Protein AF-A0A378IA36-F1 (afdb_monomer)

Solvent-accessible surface area (backbone atoms only — not comparable to full-atom values): 16825 Å² total; per-residue (Å²): 134,84,79,75,90,52,68,66,62,45,52,51,53,51,50,54,43,51,49,20,48,74,68,53,35,48,67,60,36,52,50,54,55,34,54,28,44,81,66,55,71,70,48,70,50,76,62,86,79,43,78,45,74,56,66,97,56,84,86,63,81,41,44,72,68,39,78,69,41,45,50,49,56,43,56,49,21,35,51,69,40,25,48,68,39,37,51,36,44,48,65,78,69,66,25,68,82,77,70,62,67,84,50,58,75,69,53,40,52,53,51,50,52,56,53,54,50,50,54,51,51,48,18,47,72,51,63,11,62,62,41,46,53,51,45,42,76,74,72,48,77,74,51,73,68,51,49,51,49,42,24,55,78,59,75,32,50,68,65,51,54,20,41,40,53,35,61,74,40,47,62,56,37,57,51,48,18,52,57,29,40,78,70,72,37,52,70,59,13,47,55,37,46,52,48,49,52,47,51,48,52,46,51,51,53,46,51,53,48,33,63,75,38,58,93,45,39,65,57,48,43,57,71,47,46,36,45,53,50,48,51,53,51,50,55,52,42,58,68,54,68,70,71,63,86,50,65,60,51,48,51,40,47,50,49,48,52,50,46,50,67,61,38,74,77,78,39,85,85,74,59,86,80,74,76,80,75,78,87,72,81,46,76,68,48,50,54,46,47,55,41,46,50,20,43,66,67,36,53,123

Mean predicted aligned error: 12.46 Å

Structure (mmCIF, N/CA/C/O backbone):
data_AF-A0A378IA36-F1
#
_entry.id   AF-A0A378IA36-F1
#
loop_
_atom_site.group_PDB
_atom_site.id
_atom_site.type_symbol
_atom_site.label_atom_id
_atom_site.label_alt_id
_atom_site.label_comp_id
_atom_site.label_asym_id
_atom_site.label_entity_id
_atom_site.label_seq_id
_atom_site.pdbx_PDB_ins_code
_atom_site.Cartn_x
_atom_site.Cartn_y
_atom_site.Cartn_z
_atom_site.occupancy
_atom_site.B_iso_or_equiv
_atom_site.auth_seq_id
_atom_site.auth_comp_id
_atom_site.auth_asym_id
_atom_site.auth_atom_id
_atom_site.pdbx_PDB_model_num
ATOM 1 N N . MET A 1 1 ? 35.747 -20.595 -23.934 1.00 35.88 1 MET A N 1
ATOM 2 C CA . MET A 1 1 ? 36.376 -19.307 -24.296 1.00 35.88 1 MET A CA 1
ATOM 3 C C . MET A 1 1 ? 35.565 -18.235 -23.584 1.00 35.88 1 MET A C 1
ATOM 5 O O . MET A 1 1 ? 34.378 -18.137 -23.860 1.00 35.88 1 MET A O 1
ATOM 9 N N . PHE A 1 2 ? 36.123 -17.561 -22.577 1.00 41.28 2 PHE A N 1
ATOM 10 C CA . PHE A 1 2 ? 35.404 -16.510 -21.848 1.00 41.28 2 PHE A CA 1
ATOM 11 C C . PHE A 1 2 ? 35.252 -15.307 -22.782 1.00 41.28 2 PHE A C 1
ATOM 13 O O . PHE A 1 2 ? 36.266 -14.763 -23.211 1.00 41.28 2 PHE A O 1
ATOM 20 N N . SER A 1 3 ? 34.025 -14.911 -23.133 1.00 47.53 3 SER A N 1
ATOM 21 C CA . SER A 1 3 ? 33.827 -13.617 -23.792 1.00 47.53 3 SER A CA 1
ATOM 22 C C . SER A 1 3 ? 34.161 -12.533 -22.765 1.00 47.53 3 SER A C 1
ATOM 24 O O . SER A 1 3 ? 33.511 -12.504 -21.715 1.00 47.53 3 SER A O 1
ATOM 26 N N . PRO A 1 4 ? 35.166 -11.673 -22.998 1.00 57.56 4 PRO A N 1
ATOM 27 C CA . PRO A 1 4 ? 35.415 -10.551 -22.109 1.00 57.56 4 PRO A CA 1
ATOM 28 C C . PRO A 1 4 ? 34.190 -9.630 -22.105 1.00 57.56 4 PRO A C 1
ATOM 30 O O . PRO A 1 4 ? 33.485 -9.504 -23.108 1.00 57.56 4 PRO A O 1
ATOM 33 N N . TYR A 1 5 ? 33.922 -9.022 -20.953 1.00 62.69 5 TYR A N 1
ATOM 34 C CA . TYR A 1 5 ? 32.904 -7.987 -20.820 1.00 62.69 5 TYR A CA 1
ATOM 35 C C . TYR A 1 5 ? 33.224 -6.829 -21.779 1.00 62.69 5 TYR A C 1
ATOM 37 O O . TYR A 1 5 ? 34.287 -6.216 -21.682 1.00 62.69 5 TYR A O 1
ATOM 45 N N . ASP A 1 6 ? 32.302 -6.539 -22.689 1.00 74.12 6 ASP A N 1
ATOM 46 C CA . ASP A 1 6 ? 32.350 -5.442 -23.643 1.00 74.12 6 ASP A CA 1
ATOM 47 C C . ASP A 1 6 ? 31.427 -4.325 -23.146 1.00 74.12 6 ASP A C 1
ATOM 49 O O . ASP A 1 6 ? 30.196 -4.432 -23.121 1.00 74.12 6 ASP A O 1
ATOM 53 N N . GLN A 1 7 ? 32.052 -3.229 -22.725 1.00 76.06 7 GLN A N 1
ATOM 54 C CA . GLN A 1 7 ? 31.357 -2.072 -22.181 1.00 76.06 7 GLN A CA 1
ATOM 55 C C . GLN A 1 7 ? 30.492 -1.350 -23.226 1.00 76.06 7 GLN A C 1
ATOM 57 O O . GLN A 1 7 ? 29.464 -0.775 -22.861 1.00 76.06 7 GLN A O 1
ATOM 62 N N . THR A 1 8 ? 30.869 -1.380 -24.505 1.00 79.50 8 THR A N 1
ATOM 63 C CA . THR A 1 8 ? 30.118 -0.744 -25.595 1.00 79.50 8 THR A CA 1
ATOM 64 C C . THR A 1 8 ? 28.850 -1.532 -25.890 1.00 79.50 8 THR A C 1
ATOM 66 O O . THR A 1 8 ? 27.766 -0.946 -25.961 1.00 79.50 8 THR A O 1
ATOM 69 N N . VAL A 1 9 ? 28.959 -2.861 -25.967 1.00 77.19 9 VAL A N 1
ATOM 70 C CA . VAL A 1 9 ? 27.800 -3.751 -26.130 1.00 77.19 9 VAL A CA 1
ATOM 71 C C . VAL A 1 9 ? 26.851 -3.618 -24.938 1.00 77.19 9 VAL A C 1
ATOM 73 O O . VAL A 1 9 ? 25.656 -3.400 -25.134 1.00 77.19 9 VAL A O 1
ATOM 76 N N . TYR A 1 10 ? 27.370 -3.648 -23.705 1.00 79.75 10 TYR A N 1
ATOM 77 C CA . TYR A 1 10 ? 26.554 -3.439 -22.503 1.00 79.75 10 TYR A CA 1
ATOM 78 C C . TYR A 1 10 ? 25.810 -2.100 -22.525 1.00 79.75 10 TYR A C 1
ATOM 80 O O . TYR A 1 10 ? 24.614 -2.051 -22.242 1.00 79.75 10 TYR A O 1
ATOM 88 N N . SER A 1 11 ? 26.506 -1.013 -22.865 1.00 81.44 11 SER A N 1
ATOM 89 C CA . SER A 1 11 ? 25.915 0.328 -22.882 1.00 81.44 11 SER A CA 1
ATOM 90 C C . SER A 1 11 ? 24.823 0.450 -23.946 1.00 81.44 11 SER A C 1
ATOM 92 O O . SER A 1 11 ? 23.774 1.025 -23.669 1.00 81.44 11 SER A O 1
ATOM 94 N N . SER A 1 12 ? 25.030 -0.141 -25.129 1.00 84.44 12 SER A N 1
ATOM 95 C CA . SER A 1 12 ? 24.019 -0.188 -26.192 1.00 84.44 12 SER A CA 1
ATOM 96 C C . SER A 1 12 ? 22.776 -0.966 -25.758 1.00 84.44 12 SER A C 1
ATOM 98 O O . SER A 1 12 ? 21.668 -0.436 -25.831 1.00 84.44 12 SER A O 1
ATOM 100 N N . LEU A 1 13 ? 22.957 -2.178 -25.223 1.00 83.56 13 LEU A N 1
ATOM 101 C CA . LEU A 1 13 ? 21.853 -2.992 -24.712 1.00 83.56 13 LEU A CA 1
ATOM 102 C C . LEU A 1 13 ? 21.095 -2.261 -23.598 1.00 83.56 13 LEU A C 1
ATOM 104 O O . LEU A 1 13 ? 19.867 -2.272 -23.573 1.00 83.56 13 LEU A O 1
ATOM 108 N N . LYS A 1 14 ? 21.810 -1.587 -22.691 1.00 85.75 14 LYS A N 1
ATOM 109 C CA . LYS A 1 14 ? 21.200 -0.817 -21.603 1.00 85.75 14 LYS A CA 1
ATOM 110 C C . LYS A 1 14 ? 20.350 0.343 -22.114 1.00 85.75 14 LYS A C 1
ATOM 112 O O . LYS A 1 14 ? 19.263 0.550 -21.587 1.00 85.75 14 LYS A O 1
ATOM 117 N N . MET A 1 15 ? 20.817 1.081 -23.121 1.00 88.50 15 MET A N 1
ATOM 118 C CA . MET A 1 15 ? 20.023 2.153 -23.733 1.00 88.50 15 MET A CA 1
ATOM 119 C C . MET A 1 15 ? 18.768 1.606 -24.415 1.00 88.50 15 MET A C 1
ATOM 121 O O . MET A 1 15 ? 17.689 2.139 -24.186 1.00 88.50 15 MET A O 1
ATOM 125 N N . GLN A 1 16 ? 18.884 0.508 -25.166 1.00 90.25 16 GLN A N 1
ATOM 126 C CA . GLN A 1 16 ? 17.731 -0.138 -25.803 1.00 90.25 16 GLN A CA 1
ATOM 127 C C . GLN A 1 16 ? 16.717 -0.650 -24.770 1.00 90.25 16 GLN A C 1
ATOM 129 O O . GLN A 1 16 ? 15.513 -0.546 -24.975 1.00 90.25 16 GLN A O 1
ATOM 134 N N . ALA A 1 17 ? 17.187 -1.165 -23.629 1.00 89.06 17 ALA A N 1
ATOM 135 C CA . ALA A 1 17 ? 16.306 -1.590 -22.545 1.00 89.06 17 ALA A CA 1
ATOM 136 C C . ALA A 1 17 ? 15.580 -0.401 -21.900 1.00 89.06 17 ALA A C 1
ATOM 138 O O . ALA A 1 17 ? 14.398 -0.508 -21.596 1.00 89.06 17 ALA A O 1
ATOM 139 N N . LEU A 1 18 ? 16.259 0.738 -21.719 1.00 92.06 18 LEU A N 1
ATOM 140 C CA . LEU A 1 18 ? 15.627 1.968 -21.234 1.00 92.06 18 LEU A CA 1
ATOM 141 C C . LEU A 1 18 ? 14.568 2.490 -22.209 1.00 92.06 18 LEU A C 1
ATOM 143 O O . LEU A 1 18 ? 13.490 2.874 -21.765 1.00 92.06 18 LEU A O 1
ATOM 147 N N . GLU A 1 19 ? 14.850 2.445 -23.511 1.00 94.31 19 GLU A N 1
ATOM 148 C CA . GLU A 1 19 ? 13.899 2.814 -24.560 1.00 94.31 19 GLU A CA 1
ATOM 149 C C . GLU A 1 19 ? 12.679 1.881 -24.574 1.00 94.31 19 GLU A C 1
ATOM 151 O O . GLU A 1 19 ? 11.546 2.352 -24.639 1.00 94.31 19 GLU A O 1
ATOM 156 N N . ALA A 1 20 ? 12.884 0.569 -24.420 1.00 92.62 20 ALA A N 1
ATOM 157 C CA . ALA A 1 20 ? 11.786 -0.387 -24.301 1.00 92.62 20 ALA A CA 1
ATOM 158 C C . ALA A 1 20 ? 10.903 -0.092 -23.073 1.00 92.62 20 ALA A C 1
ATOM 160 O O . ALA A 1 20 ? 9.680 -0.159 -23.169 1.00 92.62 20 ALA A O 1
ATOM 161 N N . ILE A 1 21 ? 11.497 0.298 -21.935 1.00 92.75 21 ILE A N 1
ATOM 162 C CA . ILE A 1 21 ? 10.740 0.760 -20.759 1.00 92.75 21 ILE A CA 1
ATOM 163 C C . ILE A 1 21 ? 9.970 2.045 -21.095 1.00 92.75 21 ILE A C 1
ATOM 165 O O . ILE A 1 21 ? 8.786 2.153 -20.786 1.00 92.75 21 ILE A O 1
ATOM 169 N N . ASP A 1 22 ? 10.607 3.022 -21.743 1.00 92.62 22 ASP A N 1
ATOM 170 C CA . ASP A 1 22 ? 9.943 4.267 -22.148 1.00 92.62 22 ASP A CA 1
ATOM 171 C C . ASP A 1 22 ? 8.724 4.021 -23.036 1.00 92.62 22 ASP A C 1
ATOM 173 O O . ASP A 1 22 ? 7.717 4.713 -22.887 1.00 92.62 22 ASP A O 1
ATOM 177 N N . GLN A 1 23 ? 8.792 3.014 -23.901 1.00 94.06 23 GLN A N 1
ATOM 178 C CA . GLN A 1 23 ? 7.727 2.624 -24.823 1.00 94.06 23 GLN A CA 1
ATOM 179 C C . GLN A 1 23 ? 6.695 1.654 -24.215 1.00 94.06 23 GLN A C 1
ATOM 181 O O . GLN A 1 23 ? 5.753 1.286 -24.908 1.00 94.06 23 GLN A O 1
ATOM 186 N N . ASP A 1 24 ? 6.860 1.233 -22.953 1.00 92.88 24 ASP A N 1
ATOM 187 C CA . ASP A 1 24 ? 6.096 0.139 -22.318 1.00 92.88 24 ASP A CA 1
ATOM 188 C C . ASP A 1 24 ? 6.126 -1.179 -23.129 1.00 92.88 24 ASP A C 1
ATOM 190 O O . ASP A 1 24 ? 5.196 -1.985 -23.112 1.00 92.88 24 ASP A O 1
ATOM 194 N N . ASN A 1 25 ? 7.213 -1.407 -23.875 1.00 93.44 25 ASN A N 1
ATOM 195 C CA . ASN A 1 25 ? 7.359 -2.523 -24.803 1.00 93.44 25 ASN A CA 1
ATOM 196 C C . ASN A 1 25 ? 7.956 -3.754 -24.101 1.00 93.44 25 ASN A C 1
ATOM 198 O O . ASN A 1 25 ? 9.172 -3.979 -24.089 1.00 93.44 25 ASN A O 1
ATOM 202 N N . VAL A 1 26 ? 7.075 -4.563 -23.508 1.00 89.81 26 VAL A N 1
ATOM 203 C CA . VAL A 1 26 ? 7.446 -5.788 -22.782 1.00 89.81 26 VAL A CA 1
ATOM 204 C C . VAL A 1 26 ? 8.152 -6.803 -23.684 1.00 89.81 26 VAL A C 1
ATOM 206 O O . VAL A 1 26 ? 9.143 -7.395 -23.262 1.00 89.81 26 VAL A O 1
ATOM 209 N N . GLU A 1 27 ? 7.687 -6.986 -24.922 1.00 89.25 27 GLU A N 1
ATOM 210 C CA . GLU A 1 27 ? 8.251 -7.969 -25.858 1.00 89.25 27 GLU A CA 1
ATOM 211 C C . GLU A 1 27 ? 9.702 -7.630 -26.215 1.00 89.25 27 GLU A C 1
ATOM 213 O O . GLU A 1 27 ? 10.590 -8.479 -26.116 1.00 89.25 27 GLU A O 1
ATOM 218 N N . GLN A 1 28 ? 9.972 -6.365 -26.546 1.00 89.38 28 GLN A N 1
ATOM 219 C CA . GLN A 1 28 ? 11.329 -5.900 -26.832 1.00 89.38 28 GLN A CA 1
ATOM 220 C C . GLN A 1 28 ? 12.240 -6.054 -25.613 1.00 89.38 28 GLN A C 1
ATOM 222 O O . GLN A 1 28 ? 13.370 -6.527 -25.743 1.00 89.38 28 GLN A O 1
ATOM 227 N N . LEU A 1 29 ? 11.760 -5.697 -24.417 1.00 87.56 29 LEU A N 1
ATOM 228 C CA . LEU A 1 29 ? 12.536 -5.871 -23.193 1.00 87.56 29 LEU A CA 1
ATOM 229 C C . LEU A 1 29 ? 12.829 -7.354 -22.916 1.00 87.56 29 LEU A C 1
ATOM 231 O O . LEU A 1 29 ? 13.942 -7.700 -22.520 1.00 87.56 29 LEU A O 1
ATOM 235 N N . GLN A 1 30 ? 11.863 -8.239 -23.157 1.00 83.50 30 GLN A N 1
ATOM 236 C CA . GLN A 1 30 ? 12.033 -9.679 -23.005 1.00 83.50 30 GLN A CA 1
ATOM 237 C C . GLN A 1 30 ? 13.092 -10.230 -23.967 1.00 83.50 30 GLN A C 1
ATOM 239 O O . GLN A 1 30 ? 13.950 -11.008 -23.543 1.00 83.50 30 GLN A O 1
ATOM 244 N N . GLU A 1 31 ? 13.078 -9.810 -25.232 1.00 81.88 31 GLU A N 1
ATOM 245 C CA . GLU A 1 31 ? 14.096 -10.199 -26.213 1.00 81.88 31 GLU A CA 1
ATOM 246 C C . GLU A 1 31 ? 15.485 -9.662 -25.843 1.00 81.88 31 GLU A C 1
ATOM 248 O O . GLU A 1 31 ? 16.462 -10.412 -25.863 1.00 81.88 31 GLU A O 1
ATOM 253 N N . LEU A 1 32 ? 15.589 -8.411 -25.383 1.00 80.50 32 LEU A N 1
ATOM 254 C CA . LEU A 1 32 ? 16.856 -7.841 -24.909 1.00 80.50 32 LEU A CA 1
ATOM 255 C C . LEU A 1 32 ? 17.441 -8.626 -23.727 1.00 80.50 32 LEU A C 1
ATOM 257 O O . LEU A 1 32 ? 18.650 -8.854 -23.678 1.00 80.50 32 LEU A O 1
ATOM 261 N N . LEU A 1 33 ? 16.596 -9.091 -22.801 1.00 76.88 33 LEU A N 1
ATOM 262 C CA . LEU A 1 33 ? 17.013 -9.937 -21.679 1.00 76.88 33 LEU A CA 1
ATOM 263 C C . LEU A 1 33 ? 17.387 -11.368 -22.099 1.00 76.88 33 LEU A C 1
ATOM 265 O O . LEU A 1 33 ? 18.170 -12.007 -21.399 1.00 76.88 33 LEU A O 1
ATOM 269 N N . LYS A 1 34 ? 16.858 -11.890 -23.215 1.00 71.81 34 LYS A N 1
ATOM 270 C CA . LYS A 1 34 ? 17.288 -13.177 -23.800 1.00 71.81 34 LYS A CA 1
ATOM 271 C C . LYS A 1 34 ? 18.639 -13.052 -24.499 1.00 71.81 34 LYS A C 1
ATOM 273 O O . LYS A 1 34 ? 19.532 -13.871 -24.278 1.00 71.81 34 LYS A O 1
ATOM 278 N N . LEU A 1 35 ? 18.809 -12.009 -25.312 1.00 67.38 35 LEU A N 1
ATOM 279 C CA . LEU A 1 35 ? 20.052 -11.712 -26.037 1.00 67.38 35 LEU A CA 1
ATOM 280 C C . LEU A 1 35 ? 21.236 -11.515 -25.093 1.00 67.38 35 LEU A C 1
ATOM 282 O O . LEU A 1 35 ? 22.379 -11.833 -25.419 1.00 67.38 35 LEU A O 1
ATOM 286 N N . SER A 1 36 ? 20.944 -11.058 -23.884 1.00 62.84 36 SER A N 1
ATOM 287 C CA . SER A 1 36 ? 21.912 -10.878 -22.820 1.00 62.84 36 SER A CA 1
ATOM 288 C C . SER A 1 36 ? 22.568 -12.175 -22.313 1.00 62.84 36 SER A C 1
ATOM 290 O O . SER A 1 36 ? 23.614 -12.118 -21.660 1.00 62.84 36 SER A O 1
ATOM 292 N N . TYR A 1 37 ? 22.016 -13.330 -22.701 1.00 57.38 37 TYR A N 1
ATOM 293 C CA . TYR A 1 37 ? 22.578 -14.665 -22.508 1.00 57.38 37 TYR A CA 1
ATOM 294 C C . TYR A 1 37 ? 23.123 -15.318 -23.790 1.00 57.38 37 TYR A C 1
ATOM 296 O O . TYR A 1 37 ? 23.278 -16.536 -23.828 1.00 57.38 37 TYR A O 1
ATOM 304 N N . LEU A 1 38 ? 23.388 -14.556 -24.859 1.00 56.81 38 LEU A N 1
ATOM 305 C CA . LEU A 1 38 ? 23.760 -15.114 -26.172 1.00 56.81 38 LEU A CA 1
ATOM 306 C C . LEU A 1 38 ? 22.707 -16.094 -26.743 1.00 56.81 38 LEU A C 1
ATOM 308 O O . LEU A 1 38 ? 23.043 -16.946 -27.559 1.00 56.81 38 LEU A O 1
ATOM 312 N N . GLY A 1 39 ? 21.438 -15.974 -26.329 1.00 49.69 39 GLY A N 1
ATOM 313 C CA . GLY A 1 39 ? 20.335 -16.822 -26.800 1.00 49.69 39 GLY A CA 1
ATOM 314 C C . GLY A 1 39 ? 19.994 -18.027 -25.914 1.00 49.69 39 GLY A C 1
ATOM 315 O O . GLY A 1 39 ? 18.924 -18.601 -26.099 1.00 49.69 39 GLY A O 1
ATOM 316 N N . ASP A 1 40 ? 20.812 -18.360 -24.908 1.00 45.69 40 ASP A N 1
ATOM 317 C CA . ASP A 1 40 ? 20.550 -19.471 -23.981 1.00 45.69 40 ASP A CA 1
ATOM 318 C C . ASP A 1 40 ? 20.074 -18.955 -22.618 1.00 45.69 40 ASP A C 1
ATOM 320 O O . ASP A 1 40 ? 20.875 -18.651 -21.731 1.00 45.69 40 ASP A O 1
ATOM 324 N N . GLN A 1 41 ? 18.756 -18.878 -22.407 1.00 49.00 41 GLN A N 1
ATOM 325 C CA . GLN A 1 41 ? 18.232 -18.596 -21.069 1.00 49.00 41 GLN A CA 1
ATOM 326 C C . GLN A 1 41 ? 18.710 -19.684 -20.089 1.00 49.00 41 GLN A C 1
ATOM 328 O O . GLN A 1 41 ? 18.439 -20.867 -20.317 1.00 49.00 41 GLN A O 1
ATOM 333 N N . PRO A 1 42 ? 19.391 -19.336 -18.981 1.00 48.38 42 PRO A N 1
ATOM 334 C CA . PRO A 1 42 ? 19.725 -20.314 -17.962 1.00 48.38 42 PRO A CA 1
ATOM 335 C C . PRO A 1 42 ? 18.430 -20.905 -17.411 1.00 48.38 42 PRO A C 1
ATOM 337 O O . PRO A 1 42 ? 17.582 -20.194 -16.868 1.00 48.38 42 PRO A O 1
ATOM 340 N N . GLN A 1 43 ? 18.285 -22.222 -17.535 1.00 46.47 43 GLN A N 1
ATOM 341 C CA . GLN A 1 43 ? 17.209 -22.927 -16.864 1.00 46.47 43 GLN A CA 1
ATOM 342 C C . GLN A 1 43 ? 17.530 -22.949 -15.371 1.00 46.47 43 GLN A C 1
ATOM 344 O O . GLN A 1 43 ? 18.495 -23.577 -14.921 1.00 46.47 43 GLN A O 1
ATOM 349 N N . TYR A 1 44 ? 16.736 -22.208 -14.603 1.00 49.34 44 TYR A N 1
ATOM 350 C CA . TYR A 1 44 ? 16.799 -22.221 -13.152 1.00 49.34 44 TYR A CA 1
ATOM 351 C C . TYR A 1 44 ? 15.816 -23.262 -12.630 1.00 49.34 44 TYR A C 1
ATOM 353 O O . TYR A 1 44 ? 14.605 -23.060 -12.679 1.00 49.34 44 TYR A O 1
ATOM 361 N N . GLU A 1 45 ? 16.331 -24.368 -12.094 1.00 39.91 45 GLU A N 1
ATOM 362 C CA . GLU A 1 45 ? 15.505 -25.323 -11.362 1.00 39.91 45 GLU A CA 1
ATOM 363 C C . GLU A 1 45 ? 15.625 -25.029 -9.861 1.00 39.91 45 GLU A C 1
ATOM 365 O O . GLU A 1 45 ? 16.720 -25.007 -9.283 1.00 39.91 45 GLU A O 1
ATOM 370 N N . ARG A 1 46 ? 14.488 -24.766 -9.208 1.00 41.41 46 ARG A N 1
ATOM 371 C CA . ARG A 1 46 ? 14.443 -24.537 -7.762 1.00 41.41 46 ARG A CA 1
ATOM 372 C C . ARG A 1 46 ? 14.233 -25.863 -7.037 1.00 41.41 46 ARG A C 1
ATOM 374 O O . ARG A 1 46 ? 13.104 -26.326 -6.903 1.00 41.41 46 ARG A O 1
ATOM 381 N N . LYS A 1 47 ? 15.308 -26.428 -6.482 1.00 42.34 47 LYS A N 1
ATOM 382 C CA . LYS A 1 47 ? 15.245 -27.582 -5.568 1.00 42.34 47 LYS A CA 1
ATOM 383 C C . LYS A 1 47 ? 15.397 -27.106 -4.125 1.00 42.34 47 LYS A C 1
ATOM 385 O O . LYS A 1 47 ? 16.496 -26.952 -3.595 1.00 42.34 47 LYS A O 1
ATOM 390 N N . GLY A 1 48 ? 14.264 -26.821 -3.484 1.00 47.94 48 GLY A N 1
ATOM 391 C CA . GLY A 1 48 ? 14.221 -26.358 -2.094 1.00 47.94 48 GLY A CA 1
ATOM 392 C C . GLY A 1 48 ? 14.882 -24.986 -1.891 1.00 47.94 48 GLY A C 1
ATOM 393 O O . GLY A 1 48 ? 14.355 -23.960 -2.332 1.00 47.94 48 GLY A O 1
ATOM 394 N N . PHE A 1 49 ? 16.013 -24.958 -1.177 1.00 38.25 49 PHE A N 1
ATOM 395 C CA . PHE A 1 49 ? 16.759 -23.739 -0.815 1.00 38.25 49 PHE A CA 1
ATOM 396 C C . PHE A 1 49 ? 17.876 -23.366 -1.802 1.00 38.25 49 PHE A C 1
ATOM 398 O O . PHE A 1 49 ? 18.556 -22.364 -1.585 1.00 38.25 49 PHE A O 1
ATOM 405 N N . ILE A 1 50 ? 18.072 -24.150 -2.865 1.00 35.66 50 ILE A N 1
ATOM 406 C CA . ILE A 1 50 ? 19.156 -23.971 -3.832 1.00 35.66 50 ILE A CA 1
ATOM 407 C C . ILE A 1 50 ? 18.549 -23.636 -5.197 1.00 35.66 50 ILE A C 1
ATOM 409 O O . ILE A 1 50 ? 17.659 -24.339 -5.680 1.00 35.66 50 ILE A O 1
ATOM 413 N N . ILE A 1 51 ? 19.040 -22.557 -5.809 1.00 44.59 51 ILE A N 1
ATOM 414 C CA . ILE A 1 51 ? 18.828 -22.274 -7.230 1.00 44.59 51 ILE A CA 1
ATOM 415 C C . ILE A 1 51 ? 19.997 -22.918 -7.962 1.00 44.59 51 ILE A C 1
ATOM 417 O O . ILE A 1 51 ? 21.138 -22.488 -7.800 1.00 44.59 51 ILE A O 1
ATOM 421 N N . GLN A 1 52 ? 19.720 -23.978 -8.715 1.00 39.81 52 GLN A N 1
ATOM 422 C CA .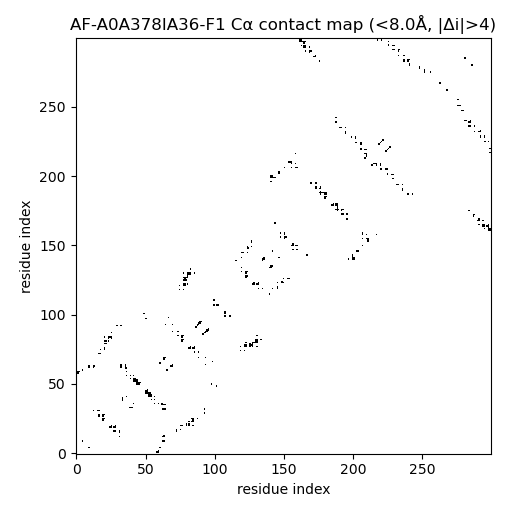 GLN A 1 52 ? 20.710 -24.604 -9.582 1.00 39.81 52 GLN A CA 1
ATOM 423 C C . GLN A 1 52 ? 20.478 -24.072 -10.994 1.00 39.81 52 GLN A C 1
ATOM 425 O O . GLN A 1 52 ? 19.403 -24.253 -11.563 1.00 39.81 52 GLN A O 1
ATOM 430 N N . SER A 1 53 ? 21.466 -23.357 -11.534 1.00 43.31 53 SER A N 1
ATOM 431 C CA . SER A 1 53 ? 21.500 -23.018 -12.955 1.00 43.31 53 SER A CA 1
ATOM 432 C C . SER A 1 53 ? 22.125 -24.185 -13.709 1.00 43.31 53 SER A C 1
ATOM 434 O O . SER A 1 53 ? 23.287 -24.519 -13.459 1.00 43.31 53 SER A O 1
ATOM 436 N N . TYR A 1 54 ? 21.378 -24.784 -14.627 1.00 42.81 54 TYR A N 1
ATOM 437 C CA . TYR A 1 54 ? 21.896 -25.800 -15.535 1.00 42.81 54 TYR A CA 1
ATOM 438 C C . TYR A 1 54 ? 22.092 -25.167 -16.917 1.00 42.81 54 TYR A C 1
ATOM 440 O O . TYR A 1 54 ? 21.154 -24.613 -17.484 1.00 42.81 54 TYR A O 1
ATOM 448 N N . GLY A 1 55 ? 23.320 -25.199 -17.441 1.00 47.59 55 GLY A N 1
ATOM 449 C CA . GLY A 1 55 ? 23.638 -24.667 -18.769 1.00 47.59 55 GLY A CA 1
ATOM 450 C C . GLY A 1 55 ? 25.139 -24.566 -19.042 1.00 47.59 55 GLY A C 1
ATOM 451 O O . GLY A 1 55 ? 25.948 -24.548 -18.113 1.00 47.59 55 GLY A O 1
ATOM 452 N N . GLN A 1 56 ? 25.513 -24.461 -20.322 1.00 46.72 56 GLN A N 1
ATOM 453 C CA . GLN A 1 56 ? 26.900 -24.259 -20.784 1.00 46.72 56 GLN A CA 1
ATOM 454 C C . GLN A 1 56 ? 27.464 -22.858 -20.453 1.00 46.72 56 GLN A C 1
ATOM 456 O O . GLN A 1 56 ? 28.572 -22.512 -20.852 1.00 46.72 56 GLN A O 1
ATOM 461 N N . THR A 1 57 ? 26.718 -22.047 -19.701 1.00 48.66 57 THR A N 1
ATOM 462 C CA . THR A 1 57 ? 26.961 -20.620 -19.455 1.00 48.66 57 THR A CA 1
ATOM 463 C C . THR A 1 57 ? 27.659 -20.322 -18.119 1.00 48.66 57 THR A C 1
ATOM 465 O O . THR A 1 57 ? 27.742 -19.161 -17.712 1.00 48.66 57 THR A O 1
ATOM 468 N N . GLN A 1 58 ? 28.207 -21.336 -17.426 1.00 38.88 58 GLN A N 1
ATOM 469 C CA . GLN A 1 58 ? 29.037 -21.126 -16.230 1.00 38.88 58 GLN A CA 1
ATOM 470 C C . GLN A 1 58 ? 30.216 -20.183 -16.546 1.00 38.88 58 GLN A C 1
ATOM 472 O O . GLN A 1 58 ? 31.138 -20.543 -17.273 1.00 38.88 58 GLN A O 1
ATOM 477 N N . GLY A 1 59 ? 30.183 -18.970 -15.981 1.00 40.16 59 GLY A N 1
ATOM 478 C CA . GLY A 1 59 ? 31.229 -17.950 -16.140 1.00 40.16 59 GLY A CA 1
ATOM 479 C C . GLY A 1 59 ? 30.922 -16.824 -17.135 1.00 40.16 59 GLY A C 1
ATOM 480 O O . GLY A 1 59 ? 31.735 -15.910 -17.257 1.00 40.16 59 GLY A O 1
ATOM 481 N N . LEU A 1 60 ? 29.769 -16.840 -17.813 1.00 49.12 60 LEU A N 1
ATOM 482 C CA .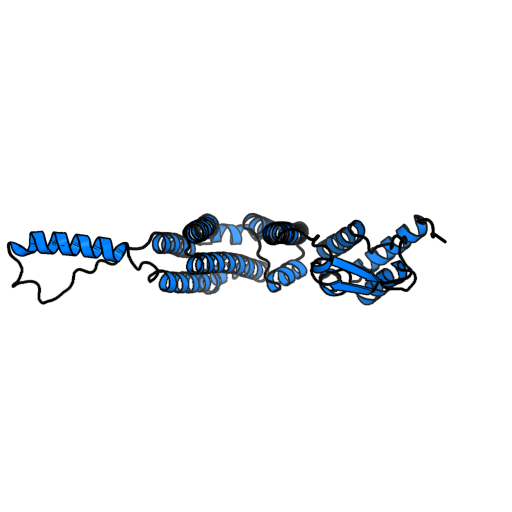 LEU A 1 60 ? 29.296 -15.695 -18.598 1.00 49.12 60 LEU A CA 1
ATOM 483 C C . LEU A 1 60 ? 28.587 -14.692 -17.677 1.00 49.12 60 LEU A C 1
ATOM 485 O O . LEU A 1 60 ? 27.720 -15.068 -16.890 1.00 49.12 60 LEU A O 1
ATOM 489 N N . ILE A 1 61 ? 28.962 -13.413 -17.763 1.00 50.72 61 ILE A N 1
ATOM 490 C CA . ILE A 1 61 ? 28.250 -12.321 -17.087 1.00 50.72 61 ILE A CA 1
ATOM 491 C C . ILE A 1 61 ? 27.089 -11.935 -18.002 1.00 50.72 61 ILE A C 1
ATOM 493 O O . ILE A 1 61 ? 27.347 -11.352 -19.056 1.00 50.72 61 ILE A O 1
ATOM 497 N N . PRO A 1 62 ? 25.828 -12.235 -17.652 1.00 61.34 62 PRO A N 1
ATOM 498 C CA . PRO A 1 62 ? 24.726 -11.793 -18.479 1.00 61.34 62 PRO A CA 1
ATOM 499 C C . PRO A 1 62 ? 24.626 -10.272 -18.402 1.00 61.34 62 PRO A C 1
ATOM 501 O O . PRO A 1 62 ? 24.513 -9.692 -17.312 1.00 61.34 62 PRO A O 1
ATOM 504 N N . TYR A 1 63 ? 24.669 -9.615 -19.559 1.00 64.56 63 TYR A N 1
ATOM 505 C CA . TYR A 1 63 ? 24.353 -8.191 -19.641 1.00 64.56 63 TYR A CA 1
ATOM 506 C C . TYR A 1 63 ? 22.912 -7.998 -19.143 1.00 64.56 63 TYR A C 1
ATOM 508 O O . TYR A 1 63 ? 22.078 -8.866 -19.346 1.00 64.56 63 TYR A O 1
ATOM 516 N N . LEU A 1 64 ? 22.582 -6.931 -18.418 1.00 67.12 64 LEU A N 1
ATOM 517 C CA . LEU A 1 64 ? 21.195 -6.606 -18.018 1.00 67.12 64 LEU A CA 1
ATOM 518 C C . LEU A 1 64 ? 20.420 -7.622 -17.143 1.00 67.12 64 LEU A C 1
ATOM 520 O O . LEU A 1 64 ? 19.352 -7.284 -16.643 1.00 67.12 64 LEU A O 1
ATOM 524 N N . ASN A 1 65 ? 20.943 -8.826 -16.899 1.00 68.94 65 ASN A N 1
ATOM 525 C CA . ASN A 1 65 ? 20.286 -9.898 -16.141 1.00 68.94 65 ASN A CA 1
ATOM 526 C C . ASN A 1 65 ? 21.138 -10.340 -14.938 1.00 68.94 65 ASN A C 1
ATOM 528 O O . ASN A 1 65 ? 21.154 -11.499 -14.523 1.00 68.94 65 ASN A O 1
ATOM 532 N N . ASN A 1 66 ? 21.863 -9.388 -14.350 1.00 68.75 66 ASN A N 1
ATOM 533 C CA . ASN A 1 66 ? 22.490 -9.527 -13.038 1.00 68.75 66 ASN A CA 1
ATOM 534 C C . ASN A 1 66 ? 21.673 -8.778 -11.970 1.00 68.75 66 ASN A C 1
ATOM 536 O O . ASN A 1 66 ? 20.818 -7.956 -12.287 1.00 68.75 66 ASN A O 1
ATOM 540 N N . TYR A 1 67 ? 21.955 -9.042 -10.692 1.00 67.31 67 TYR A N 1
ATOM 541 C CA . TYR A 1 67 ? 21.229 -8.448 -9.559 1.00 67.31 67 TYR A CA 1
ATOM 542 C C . TYR A 1 67 ? 21.176 -6.907 -9.590 1.00 67.31 67 TYR A C 1
ATOM 544 O O . TYR A 1 67 ? 20.167 -6.303 -9.228 1.00 67.31 67 TYR A O 1
ATOM 552 N N . LYS A 1 68 ? 22.257 -6.252 -10.030 1.00 73.00 68 LYS A N 1
ATOM 553 C CA . LYS A 1 68 ? 22.340 -4.787 -10.065 1.00 73.00 68 LYS A CA 1
ATOM 554 C C . LYS A 1 68 ? 21.468 -4.210 -11.179 1.00 73.00 68 LYS A C 1
ATOM 556 O O . LYS A 1 68 ? 20.725 -3.263 -10.935 1.00 73.00 68 LYS A O 1
ATOM 561 N N . ASP A 1 69 ? 21.549 -4.785 -12.374 1.00 77.62 69 ASP A N 1
ATOM 562 C CA . ASP A 1 69 ? 20.790 -4.311 -13.531 1.00 77.62 69 ASP A CA 1
ATOM 563 C C . ASP A 1 69 ? 19.299 -4.633 -13.412 1.00 77.62 69 ASP A C 1
ATOM 565 O O . ASP A 1 69 ? 18.475 -3.794 -13.756 1.00 77.62 69 ASP A O 1
ATOM 569 N N . LYS A 1 70 ? 18.943 -5.780 -12.823 1.00 76.62 70 LYS A N 1
ATOM 570 C CA . LYS A 1 70 ? 17.561 -6.132 -12.458 1.00 76.62 70 LYS A CA 1
ATOM 571 C C . LYS A 1 70 ? 16.898 -5.060 -11.624 1.00 76.62 70 LYS A C 1
ATOM 573 O O . LYS A 1 70 ? 15.829 -4.558 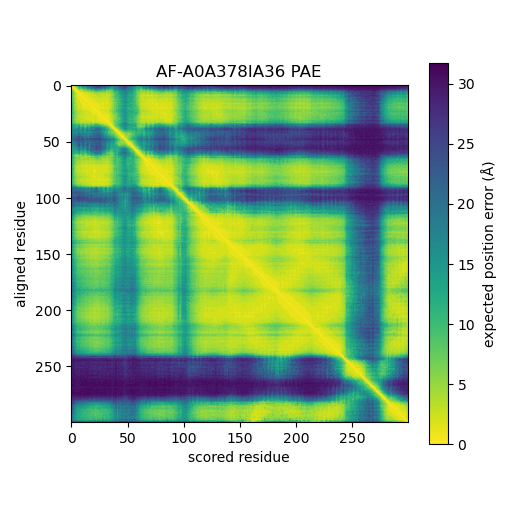-11.968 1.00 76.62 70 LYS A O 1
ATOM 578 N N . LYS A 1 71 ? 17.561 -4.717 -10.518 1.00 80.50 71 LYS A N 1
ATOM 579 C CA . LYS A 1 71 ? 17.101 -3.666 -9.624 1.00 80.50 71 LYS A CA 1
ATOM 580 C C . LYS A 1 71 ? 16.969 -2.349 -10.382 1.00 80.50 71 LYS A C 1
ATOM 582 O O . LYS A 1 71 ? 15.918 -1.735 -10.312 1.00 80.50 71 LYS A O 1
ATOM 587 N N . PHE A 1 72 ? 17.993 -1.965 -11.141 1.00 86.44 72 PHE A N 1
ATOM 588 C CA . PHE A 1 72 ? 17.985 -0.726 -11.913 1.00 86.44 72 PHE A CA 1
ATOM 589 C C . PHE A 1 72 ? 16.814 -0.645 -12.908 1.00 86.44 72 PHE A C 1
ATOM 591 O O . PHE A 1 72 ? 16.064 0.322 -12.867 1.00 86.44 72 PHE A O 1
ATOM 598 N N . LEU A 1 73 ? 16.623 -1.657 -13.763 1.00 87.94 73 LEU A N 1
ATOM 599 C CA . LEU A 1 73 ? 15.558 -1.672 -14.775 1.00 87.94 73 LEU A CA 1
ATOM 600 C C . LEU A 1 73 ? 14.167 -1.642 -14.138 1.00 87.94 73 LEU A C 1
ATOM 602 O O . LEU A 1 73 ? 13.269 -0.967 -14.630 1.00 87.94 73 LEU A O 1
ATOM 606 N N . ARG A 1 74 ? 13.991 -2.342 -13.016 1.00 87.44 74 ARG A N 1
ATOM 607 C CA . ARG A 1 74 ? 12.737 -2.333 -12.267 1.00 87.44 74 ARG A CA 1
ATOM 608 C C . ARG A 1 74 ? 12.474 -0.988 -11.607 1.00 87.44 74 ARG A C 1
ATOM 610 O O . ARG A 1 74 ? 11.367 -0.482 -11.721 1.00 87.44 74 ARG A O 1
ATOM 617 N N . ASP A 1 75 ? 13.462 -0.424 -10.921 1.00 89.94 75 ASP A N 1
ATOM 618 C CA . ASP A 1 75 ? 13.327 0.882 -10.277 1.00 89.94 75 ASP A CA 1
ATOM 619 C C . ASP A 1 75 ? 13.017 1.953 -11.334 1.00 89.94 75 ASP A C 1
ATOM 621 O O . ASP A 1 75 ? 12.234 2.862 -11.075 1.00 89.94 75 ASP A O 1
ATOM 625 N N . GLU A 1 76 ? 13.565 1.821 -12.543 1.00 93.25 76 GLU A N 1
ATOM 626 C CA . GLU A 1 76 ? 13.256 2.690 -13.678 1.00 93.25 76 GLU A CA 1
ATOM 627 C C . GLU A 1 76 ? 11.842 2.483 -14.236 1.00 93.25 76 GLU A C 1
ATOM 629 O O . GLU A 1 76 ? 11.124 3.450 -14.483 1.00 93.25 76 GLU A O 1
ATOM 634 N N . ALA A 1 77 ? 11.395 1.236 -14.384 1.00 92.62 77 ALA A N 1
ATOM 635 C CA . ALA A 1 77 ? 10.027 0.943 -14.804 1.00 92.62 77 ALA A CA 1
ATOM 636 C C . ALA A 1 77 ? 8.992 1.457 -13.790 1.00 92.62 77 ALA A C 1
ATOM 638 O O . ALA A 1 77 ? 7.964 2.008 -14.182 1.00 92.62 77 ALA A O 1
ATOM 639 N N . ILE A 1 78 ? 9.291 1.349 -12.489 1.00 93.12 78 ILE A N 1
ATOM 640 C CA . ILE A 1 78 ? 8.477 1.944 -11.424 1.00 93.12 78 ILE A CA 1
ATOM 641 C C . ILE A 1 78 ? 8.465 3.466 -11.578 1.00 93.12 78 ILE A C 1
ATOM 643 O O . ILE A 1 78 ? 7.391 4.053 -11.600 1.00 93.12 78 ILE A O 1
ATOM 647 N N . GLN A 1 79 ? 9.628 4.109 -11.717 1.00 94.19 79 GLN A N 1
ATOM 648 C CA . GLN A 1 79 ? 9.737 5.565 -11.892 1.00 94.19 79 GLN A CA 1
ATOM 649 C C . GLN A 1 79 ? 8.877 6.103 -13.037 1.00 94.19 79 GLN A C 1
ATOM 651 O O . GLN A 1 79 ? 8.286 7.170 -12.907 1.00 94.19 79 GLN A O 1
ATOM 656 N N . LYS A 1 80 ? 8.805 5.356 -14.140 1.00 94.12 80 LYS A N 1
ATOM 657 C CA . LYS A 1 80 ? 8.061 5.728 -15.349 1.00 94.12 80 LYS A CA 1
ATOM 658 C C . LYS A 1 80 ? 6.593 5.278 -15.339 1.00 94.12 80 LYS A C 1
ATOM 660 O O . LYS A 1 80 ? 5.907 5.468 -16.337 1.00 94.12 80 LYS A O 1
ATOM 665 N N . ASP A 1 81 ? 6.133 4.681 -14.237 1.00 94.62 81 ASP A N 1
ATOM 666 C CA . ASP A 1 81 ? 4.787 4.115 -14.053 1.00 94.62 81 ASP A CA 1
ATOM 667 C C . ASP A 1 81 ? 4.395 3.112 -15.158 1.00 94.62 81 ASP A C 1
ATOM 669 O O . ASP A 1 81 ? 3.278 3.104 -15.662 1.00 94.62 81 ASP A O 1
ATOM 673 N N . ARG A 1 82 ? 5.346 2.264 -15.571 1.00 95.19 82 ARG A N 1
ATOM 674 C CA . ARG A 1 82 ? 5.184 1.283 -16.657 1.00 95.19 82 ARG A CA 1
ATOM 675 C C . ARG A 1 82 ? 4.704 -0.052 -16.113 1.00 95.19 82 ARG A C 1
ATOM 677 O O . ARG A 1 82 ? 5.504 -0.953 -15.852 1.00 95.19 82 ARG A O 1
ATOM 684 N N . LEU A 1 83 ? 3.398 -0.162 -15.867 1.00 92.06 83 LEU A N 1
ATOM 685 C CA . LEU A 1 83 ? 2.805 -1.303 -15.170 1.00 92.06 83 LEU A CA 1
ATOM 686 C C . LEU A 1 83 ? 3.102 -2.650 -15.845 1.00 92.06 83 LEU A C 1
ATOM 688 O O . LEU A 1 83 ? 3.473 -3.596 -15.150 1.00 92.06 83 LEU A O 1
ATOM 692 N N . ALA A 1 84 ? 2.962 -2.750 -17.170 1.00 90.25 84 ALA A N 1
ATOM 693 C CA . ALA A 1 84 ? 3.164 -4.007 -17.892 1.00 90.25 84 ALA A CA 1
ATOM 694 C C . ALA A 1 84 ? 4.619 -4.485 -17.780 1.00 90.25 84 ALA A C 1
ATOM 696 O O . ALA A 1 84 ? 4.889 -5.651 -17.482 1.00 90.25 84 ALA A O 1
ATOM 697 N N . VAL A 1 85 ? 5.565 -3.556 -17.919 1.00 89.06 85 VAL A N 1
ATOM 698 C CA . VAL A 1 85 ? 6.989 -3.819 -17.711 1.00 89.06 85 VAL A CA 1
ATOM 699 C C . VAL A 1 85 ? 7.295 -4.179 -16.255 1.00 89.06 85 VAL A C 1
ATOM 701 O O . VAL A 1 85 ? 8.062 -5.108 -16.006 1.00 89.06 85 VAL A O 1
ATOM 704 N N . VAL A 1 86 ? 6.701 -3.488 -15.278 1.00 88.50 86 VAL A N 1
ATOM 705 C CA . VAL A 1 86 ? 6.857 -3.827 -13.855 1.00 88.50 86 VAL A CA 1
ATOM 706 C C . VAL A 1 86 ? 6.336 -5.237 -13.576 1.00 88.50 86 VAL A C 1
ATOM 708 O O . VAL A 1 86 ? 7.049 -6.021 -12.953 1.00 88.50 86 VAL A O 1
ATOM 711 N N . ASP A 1 87 ? 5.147 -5.598 -14.062 1.00 86.25 87 ASP A N 1
ATOM 712 C CA . ASP A 1 87 ? 4.576 -6.938 -13.887 1.00 86.25 87 ASP A CA 1
ATOM 713 C C . ASP A 1 87 ? 5.476 -8.016 -14.505 1.00 86.25 87 ASP A C 1
ATOM 715 O O . ASP A 1 87 ? 5.810 -9.000 -13.837 1.00 86.25 87 ASP A O 1
ATOM 719 N N . PHE A 1 88 ? 5.976 -7.778 -15.721 1.00 84.25 88 PHE A N 1
ATOM 720 C CA . PHE A 1 88 ? 6.952 -8.649 -16.371 1.00 84.25 88 PHE A CA 1
ATOM 721 C C . PHE A 1 88 ? 8.227 -8.803 -15.532 1.00 84.25 88 PHE A C 1
ATOM 723 O O . PHE A 1 88 ? 8.633 -9.922 -15.221 1.00 84.25 88 PHE A O 1
ATOM 730 N N . LEU A 1 89 ? 8.850 -7.705 -15.098 1.00 79.00 89 LEU A N 1
ATOM 731 C CA . LEU A 1 89 ? 10.081 -7.746 -14.301 1.00 79.00 89 LEU A CA 1
ATOM 732 C C . LEU A 1 89 ? 9.877 -8.427 -12.934 1.00 79.00 89 LEU A C 1
ATOM 734 O O . LEU A 1 89 ? 10.822 -9.003 -12.387 1.00 79.00 89 LEU A O 1
ATOM 738 N N . PHE A 1 90 ? 8.655 -8.399 -12.394 1.00 75.00 90 PHE A N 1
ATOM 739 C CA . PHE A 1 90 ? 8.290 -9.045 -11.133 1.00 75.00 90 PHE A CA 1
ATOM 740 C C . PHE A 1 90 ? 7.987 -10.544 -11.273 1.0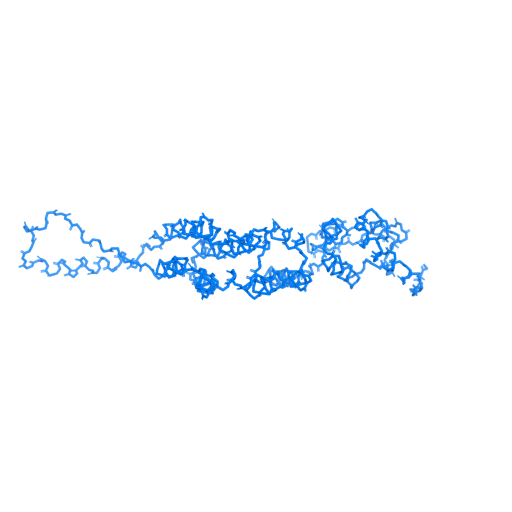0 75.00 90 PHE A C 1
ATOM 742 O O . PHE A 1 90 ? 8.367 -11.303 -10.372 1.00 75.00 90 PHE A O 1
ATOM 749 N N . ASN A 1 91 ? 7.322 -10.966 -12.355 1.00 71.06 91 ASN A N 1
ATOM 750 C CA . ASN A 1 91 ? 6.809 -12.331 -12.521 1.00 71.06 91 ASN A CA 1
ATOM 751 C C . ASN A 1 91 ? 7.656 -13.184 -13.476 1.00 71.06 91 ASN A C 1
ATOM 753 O O . ASN A 1 91 ? 8.149 -14.233 -13.066 1.00 71.06 91 ASN A O 1
ATOM 757 N N . ASP A 1 92 ? 7.869 -12.715 -14.707 1.00 57.88 92 ASP A N 1
ATOM 758 C CA . ASP A 1 92 ? 8.301 -13.569 -15.826 1.00 57.88 92 ASP A CA 1
ATOM 759 C C . ASP A 1 92 ? 9.705 -13.243 -16.350 1.00 57.88 92 ASP A C 1
ATOM 761 O O . ASP A 1 92 ? 10.367 -14.089 -16.949 1.00 57.88 92 ASP A O 1
ATOM 765 N N . GLY A 1 93 ? 10.211 -12.041 -16.085 1.00 51.62 93 GLY A N 1
ATOM 766 C CA . GLY A 1 93 ? 11.536 -11.623 -16.520 1.00 51.62 93 GLY A CA 1
ATOM 767 C C . GLY A 1 93 ? 12.632 -12.093 -15.572 1.00 51.62 93 GLY A C 1
ATOM 768 O O . GLY A 1 93 ? 13.631 -12.661 -16.008 1.00 51.62 93 GLY A O 1
ATOM 769 N N . MET A 1 94 ? 12.506 -11.791 -14.273 1.00 55.38 94 MET A N 1
ATOM 770 C CA . MET A 1 94 ? 13.637 -11.803 -13.327 1.00 55.38 94 MET A CA 1
ATOM 771 C C . MET A 1 94 ? 13.184 -11.907 -11.849 1.00 55.38 94 MET A C 1
ATOM 773 O O . MET A 1 94 ? 13.777 -11.287 -10.970 1.00 55.38 94 MET A O 1
ATOM 777 N N . GLY A 1 95 ? 12.125 -12.675 -11.571 1.00 49.38 95 GLY A N 1
ATOM 778 C CA . GLY A 1 95 ? 11.251 -12.471 -10.410 1.00 49.38 95 GLY A CA 1
ATOM 779 C C . GLY A 1 95 ? 11.847 -12.430 -8.989 1.00 49.38 95 GLY A C 1
ATOM 780 O O . GLY A 1 95 ? 12.825 -13.094 -8.636 1.00 49.38 95 GLY A O 1
ATOM 781 N N . LEU A 1 96 ? 11.119 -11.702 -8.132 1.00 46.25 96 LEU A N 1
ATOM 782 C CA . LEU A 1 96 ? 11.287 -11.511 -6.677 1.00 46.25 96 LEU A CA 1
ATOM 783 C C . LEU A 1 96 ? 11.629 -12.785 -5.889 1.00 46.25 96 LEU A C 1
ATOM 785 O O . LEU A 1 96 ? 12.351 -12.755 -4.892 1.00 46.25 96 LEU A O 1
ATOM 789 N N . TRP A 1 97 ? 11.072 -13.916 -6.317 1.00 44.25 97 TRP A N 1
ATOM 790 C CA . TRP A 1 97 ? 11.185 -15.197 -5.625 1.00 44.25 97 TRP A CA 1
ATOM 791 C C . TRP A 1 97 ? 12.539 -15.885 -5.813 1.00 44.25 97 TRP A C 1
ATOM 793 O O . TRP A 1 97 ? 12.868 -16.763 -5.006 1.00 44.25 97 TRP A O 1
ATOM 803 N N . ASN A 1 98 ? 13.305 -15.471 -6.828 1.00 43.50 98 ASN A N 1
ATOM 804 C CA . ASN A 1 98 ? 14.613 -16.026 -7.174 1.00 43.50 98 ASN A CA 1
ATOM 805 C C . ASN A 1 98 ? 15.780 -15.232 -6.550 1.00 43.50 98 ASN A C 1
ATOM 807 O O . ASN A 1 98 ? 16.873 -15.769 -6.409 1.00 43.50 98 ASN A O 1
ATOM 811 N N . GLU A 1 99 ? 15.571 -13.983 -6.117 1.00 45.31 99 GLU A N 1
ATOM 812 C CA . GLU A 1 99 ? 16.624 -13.155 -5.490 1.00 45.31 99 GLU A CA 1
ATOM 813 C C . GLU A 1 99 ? 16.694 -13.274 -3.960 1.00 45.31 99 GLU A C 1
ATOM 815 O O . GLU A 1 99 ? 17.682 -12.870 -3.338 1.00 45.31 99 GLU A O 1
ATOM 820 N N . LEU A 1 100 ? 15.670 -13.847 -3.323 1.00 40.84 100 LEU A N 1
ATOM 821 C CA . LEU A 1 100 ? 15.691 -14.106 -1.886 1.00 40.84 100 LEU A CA 1
ATOM 822 C C . LEU A 1 100 ? 16.711 -15.216 -1.592 1.00 40.84 100 LEU A C 1
ATOM 824 O O . LEU A 1 100 ? 16.393 -16.404 -1.683 1.00 40.84 100 LEU A O 1
ATOM 828 N N . LYS A 1 101 ? 17.937 -14.812 -1.217 1.00 43.50 101 LYS A N 1
ATOM 829 C CA . LYS A 1 101 ? 18.985 -15.689 -0.668 1.00 43.50 101 LYS A CA 1
ATOM 830 C C . LYS A 1 101 ? 18.384 -16.692 0.333 1.00 43.50 101 LYS A C 1
ATOM 832 O O . LYS A 1 101 ? 17.392 -16.377 1.000 1.00 43.50 101 LYS A O 1
ATOM 837 N N . PRO A 1 102 ? 18.986 -17.881 0.504 1.00 41.47 102 PRO A N 1
ATOM 838 C CA . PRO A 1 102 ? 18.593 -18.809 1.553 1.00 41.47 102 PRO A CA 1
ATOM 839 C C . PRO A 1 102 ? 18.914 -18.184 2.915 1.00 41.47 102 PRO A C 1
ATOM 841 O O . PRO A 1 102 ? 19.997 -18.337 3.463 1.00 41.47 102 PRO A O 1
ATOM 844 N N . VAL A 1 103 ? 17.964 -17.424 3.443 1.00 46.97 103 VAL A N 1
ATOM 845 C CA . VAL A 1 103 ? 17.974 -16.923 4.812 1.00 46.97 103 VAL A CA 1
ATOM 846 C C . VAL A 1 103 ? 16.920 -17.696 5.599 1.00 46.97 103 VAL A C 1
ATOM 848 O O . VAL A 1 103 ? 15.916 -18.134 5.024 1.00 46.97 103 VAL A O 1
ATOM 851 N N . SER A 1 104 ? 17.159 -17.888 6.901 1.00 52.94 104 SER A N 1
ATOM 852 C CA . SER A 1 104 ? 16.208 -18.536 7.818 1.00 52.94 104 SER A CA 1
ATOM 853 C C . SER A 1 104 ? 14.795 -17.962 7.647 1.00 52.94 104 SER A C 1
ATOM 855 O O . SER A 1 104 ? 14.646 -16.800 7.271 1.00 52.94 104 SER A O 1
ATOM 857 N N . VAL A 1 105 ? 13.742 -18.740 7.925 1.00 54.06 105 VAL A N 1
ATOM 858 C CA . VAL A 1 105 ? 12.333 -18.326 7.718 1.00 54.06 105 VAL A CA 1
ATOM 859 C C . VAL A 1 105 ? 12.046 -16.931 8.303 1.00 54.06 105 VAL A C 1
ATOM 861 O O . VAL A 1 105 ? 11.409 -16.094 7.662 1.00 54.06 105 VAL A O 1
ATOM 864 N N . THR A 1 106 ? 12.604 -16.637 9.477 1.00 52.75 106 THR A N 1
ATOM 865 C CA . THR A 1 106 ? 12.472 -15.349 10.170 1.00 52.75 106 THR A CA 1
ATOM 866 C C . THR A 1 106 ? 13.234 -14.212 9.478 1.00 52.75 106 THR A C 1
ATOM 868 O O . THR A 1 106 ? 12.709 -13.105 9.348 1.00 52.75 106 THR A O 1
ATOM 871 N N . GLN A 1 107 ? 14.451 -14.465 8.986 1.00 55.66 107 GLN A N 1
ATOM 872 C CA . GLN A 1 107 ? 15.221 -13.480 8.217 1.00 55.66 107 GLN A CA 1
ATOM 873 C C . GLN A 1 107 ? 14.637 -13.265 6.814 1.00 55.66 107 GLN A C 1
ATOM 875 O O . GLN A 1 107 ? 14.656 -12.143 6.320 1.00 55.66 107 GLN A O 1
ATOM 880 N N . ARG A 1 108 ? 14.036 -14.297 6.207 1.00 55.00 108 ARG A N 1
ATOM 881 C CA . ARG A 1 108 ? 13.301 -14.203 4.940 1.00 55.00 108 ARG A CA 1
ATOM 882 C C . ARG A 1 108 ? 12.079 -13.297 5.077 1.00 55.00 108 ARG A C 1
ATOM 884 O O . ARG A 1 108 ? 11.853 -12.478 4.197 1.00 55.00 108 ARG A O 1
ATOM 891 N N . ARG A 1 109 ? 11.340 -13.384 6.192 1.00 56.50 109 ARG A N 1
ATOM 892 C CA . ARG A 1 109 ? 10.197 -12.496 6.467 1.00 56.50 109 ARG A CA 1
ATOM 893 C C . ARG A 1 109 ? 10.637 -11.031 6.554 1.00 56.50 109 ARG A C 1
ATOM 895 O O . ARG A 1 109 ? 10.102 -10.208 5.820 1.00 56.50 109 ARG A O 1
ATOM 902 N N . ARG A 1 110 ? 11.674 -10.726 7.343 1.00 59.75 110 ARG A N 1
ATOM 903 C CA . ARG A 1 110 ? 12.218 -9.356 7.462 1.00 59.75 110 ARG A CA 1
ATOM 904 C C . ARG A 1 110 ? 12.812 -8.829 6.155 1.00 59.75 110 ARG A C 1
ATOM 906 O O . ARG A 1 110 ? 12.560 -7.686 5.797 1.00 59.75 110 ARG A O 1
ATOM 913 N N . ALA A 1 111 ? 13.564 -9.657 5.430 1.00 60.56 111 ALA A N 1
ATOM 914 C CA . ALA A 1 111 ? 14.115 -9.285 4.128 1.00 60.56 111 ALA A CA 1
ATOM 915 C C . ALA A 1 111 ? 12.999 -9.024 3.109 1.00 60.56 111 ALA A C 1
ATOM 917 O O . ALA A 1 111 ? 13.046 -8.023 2.405 1.00 60.56 111 ALA A O 1
ATOM 918 N N . SER A 1 112 ? 11.959 -9.865 3.084 1.00 62.31 112 SER A N 1
ATOM 919 C CA . SER A 1 112 ? 10.800 -9.652 2.216 1.00 62.31 112 SER A CA 1
ATOM 920 C C . SER A 1 112 ? 10.056 -8.364 2.560 1.00 62.31 112 SER A C 1
ATOM 922 O O . SER A 1 112 ? 9.686 -7.631 1.658 1.00 62.31 112 SER A O 1
ATOM 924 N N . GLU A 1 113 ? 9.892 -8.036 3.841 1.00 66.75 113 GLU A N 1
ATOM 925 C CA . GLU A 1 113 ? 9.213 -6.816 4.286 1.00 66.75 113 GLU A CA 1
ATOM 926 C C . GLU A 1 113 ? 10.022 -5.557 3.938 1.00 66.75 113 GLU A C 1
ATOM 928 O O . GLU A 1 113 ? 9.481 -4.617 3.361 1.00 66.75 113 GLU A O 1
ATOM 933 N N . SER A 1 114 ? 11.340 -5.581 4.168 1.00 70.81 114 SER A N 1
ATOM 934 C CA . SER A 1 114 ? 12.260 -4.512 3.755 1.00 70.81 114 SER A CA 1
ATOM 935 C C . SER A 1 114 ? 12.216 -4.266 2.247 1.00 70.81 114 SER A C 1
ATOM 937 O O . SER A 1 114 ? 12.216 -3.123 1.804 1.00 70.81 114 SER A O 1
ATOM 939 N N . TYR A 1 115 ? 12.166 -5.339 1.463 1.00 71.56 115 TYR A N 1
ATOM 940 C CA . TYR A 1 115 ? 12.182 -5.277 0.006 1.00 71.56 115 TYR A CA 1
ATOM 941 C C . TYR A 1 115 ? 10.825 -4.836 -0.566 1.00 71.56 115 TYR A C 1
ATOM 943 O O . TYR A 1 115 ? 10.762 -4.062 -1.514 1.00 71.56 115 TYR A O 1
ATOM 951 N N . ARG A 1 116 ? 9.714 -5.251 0.059 1.00 75.56 116 ARG A N 1
ATOM 952 C CA . ARG A 1 116 ? 8.373 -4.751 -0.281 1.00 75.56 116 ARG A CA 1
ATOM 953 C C . ARG A 1 116 ? 8.247 -3.249 -0.039 1.00 75.56 116 ARG A C 1
ATOM 955 O O . ARG A 1 116 ? 7.700 -2.537 -0.879 1.00 75.56 116 ARG A O 1
ATOM 962 N N . ASN A 1 117 ? 8.777 -2.781 1.090 1.00 80.88 117 ASN A N 1
ATOM 963 C CA . ASN A 1 117 ? 8.784 -1.363 1.431 1.00 80.88 117 ASN A CA 1
ATOM 964 C C . ASN A 1 117 ? 9.658 -0.552 0.470 1.00 80.88 117 ASN A C 1
ATOM 966 O O . ASN A 1 117 ? 9.291 0.567 0.137 1.00 80.88 117 ASN A O 1
ATOM 970 N N . GLU A 1 118 ? 10.769 -1.112 -0.016 1.00 84.38 118 GLU A N 1
ATOM 971 C CA . GLU A 1 118 ? 11.626 -0.459 -1.008 1.00 84.38 118 GLU A CA 1
ATOM 972 C C . GLU A 1 118 ? 10.863 -0.111 -2.297 1.00 84.38 118 GLU A C 1
ATOM 974 O O . GLU A 1 118 ? 10.927 1.032 -2.744 1.00 84.38 118 GLU A O 1
ATOM 979 N N . PHE A 1 119 ? 10.066 -1.032 -2.849 1.00 86.38 119 PHE A N 1
ATOM 980 C CA . PHE A 1 119 ? 9.283 -0.743 -4.061 1.00 86.38 119 PHE A CA 1
ATOM 981 C C . PHE A 1 119 ? 8.191 0.280 -3.849 1.00 86.38 119 PHE A C 1
ATOM 983 O O . PHE A 1 119 ? 8.033 1.174 -4.675 1.00 86.38 119 PHE A O 1
ATOM 990 N N . LEU A 1 120 ? 7.460 0.170 -2.739 1.00 90.06 120 LEU A N 1
ATOM 991 C CA . LEU A 1 120 ? 6.455 1.170 -2.404 1.00 90.06 120 LEU A CA 1
ATOM 992 C C . LEU A 1 120 ? 7.093 2.544 -2.185 1.00 90.06 120 LEU A C 1
ATOM 994 O O . LEU A 1 120 ? 6.537 3.533 -2.646 1.00 90.06 120 LEU A O 1
ATOM 998 N N . ASN A 1 121 ? 8.276 2.614 -1.565 1.00 91.25 121 ASN A N 1
ATOM 999 C CA . ASN A 1 121 ? 9.011 3.868 -1.406 1.00 91.25 121 ASN A CA 1
ATOM 1000 C C . ASN A 1 121 ? 9.358 4.486 -2.759 1.00 91.25 121 ASN A C 1
ATOM 1002 O O . ASN A 1 121 ? 9.160 5.680 -2.936 1.00 91.25 121 ASN A O 1
ATOM 1006 N N . ILE A 1 122 ? 9.851 3.702 -3.722 1.00 91.81 122 ILE A N 1
ATOM 1007 C CA . ILE A 1 122 ? 10.158 4.217 -5.063 1.00 91.81 122 ILE A CA 1
ATOM 1008 C C . ILE A 1 122 ? 8.864 4.644 -5.765 1.00 91.81 122 ILE A C 1
ATOM 1010 O O . ILE A 1 122 ? 8.780 5.767 -6.246 1.00 91.81 122 ILE A O 1
ATOM 1014 N N . ALA A 1 123 ? 7.824 3.813 -5.762 1.00 94.19 123 ALA A N 1
ATOM 1015 C CA . ALA A 1 123 ? 6.567 4.129 -6.437 1.00 94.19 123 ALA A CA 1
ATOM 1016 C C . ALA A 1 123 ? 5.913 5.406 -5.871 1.00 94.19 123 ALA A C 1
ATOM 1018 O O . ALA A 1 123 ? 5.501 6.285 -6.622 1.00 94.19 123 ALA A O 1
ATOM 1019 N N . VAL A 1 124 ? 5.905 5.579 -4.545 1.00 94.69 124 VAL A N 1
ATOM 1020 C CA . VAL A 1 124 ? 5.446 6.820 -3.896 1.00 94.69 124 VAL A CA 1
ATOM 1021 C C . VAL A 1 124 ? 6.403 7.979 -4.179 1.00 94.69 124 VAL A C 1
ATOM 1023 O O . VAL A 1 124 ? 5.954 9.099 -4.436 1.00 94.69 124 VAL A O 1
ATOM 1026 N N . LYS A 1 125 ? 7.721 7.736 -4.213 1.00 94.25 125 LYS A N 1
ATOM 1027 C CA . LYS A 1 125 ? 8.729 8.752 -4.544 1.00 94.25 125 LYS A CA 1
ATOM 1028 C C . LYS A 1 125 ? 8.488 9.379 -5.928 1.00 94.25 125 LYS A C 1
ATOM 1030 O O . LYS A 1 125 ? 8.687 10.584 -6.081 1.00 94.25 125 LYS A O 1
ATOM 1035 N N . TYR A 1 126 ? 8.027 8.602 -6.898 1.00 94.31 126 TYR A N 1
ATOM 1036 C CA . TYR A 1 126 ? 7.801 9.074 -8.268 1.00 94.31 126 TYR A CA 1
ATOM 1037 C C . TYR A 1 126 ? 6.322 9.257 -8.626 1.00 94.31 126 TYR A C 1
ATOM 1039 O O . TYR A 1 126 ? 6.009 9.629 -9.748 1.00 94.31 126 TYR A O 1
ATOM 1047 N N . ASN A 1 127 ? 5.425 9.090 -7.648 1.00 94.19 127 ASN A N 1
ATOM 1048 C CA . ASN A 1 127 ? 3.976 9.168 -7.828 1.00 94.19 127 ASN A CA 1
ATOM 1049 C C . ASN A 1 127 ? 3.444 8.227 -8.926 1.00 94.19 127 ASN A C 1
ATOM 1051 O O . ASN A 1 127 ? 2.554 8.586 -9.693 1.00 94.19 127 ASN A O 1
ATOM 1055 N N . SER A 1 128 ? 3.994 7.017 -8.983 1.00 94.75 128 SER A N 1
ATOM 1056 C CA . SER A 1 128 ? 3.654 5.974 -9.952 1.00 94.75 128 SER A CA 1
ATOM 1057 C C . SER A 1 128 ? 2.331 5.309 -9.562 1.00 94.75 128 SER A C 1
ATOM 1059 O O . SER A 1 128 ? 2.308 4.303 -8.845 1.00 94.75 128 SER A O 1
ATOM 1061 N N . ARG A 1 129 ? 1.204 5.936 -9.913 1.00 93.06 129 ARG A N 1
ATOM 1062 C CA . ARG A 1 129 ? -0.126 5.578 -9.392 1.00 93.06 129 ARG A CA 1
ATOM 1063 C C . ARG A 1 129 ? -0.562 4.187 -9.839 1.00 93.06 129 ARG A C 1
ATOM 1065 O O . ARG A 1 129 ? -1.125 3.455 -9.019 1.00 93.06 129 ARG A O 1
ATOM 1072 N N . GLU A 1 130 ? -0.299 3.808 -11.088 1.00 92.44 130 GLU A N 1
ATOM 1073 C CA . GLU A 1 130 ? -0.666 2.485 -11.602 1.00 92.44 130 GLU A CA 1
ATOM 1074 C C . GLU A 1 130 ? 0.116 1.387 -10.883 1.00 92.44 130 GLU A C 1
ATOM 1076 O O . GLU A 1 130 ? -0.465 0.414 -10.387 1.00 92.44 130 GLU A O 1
ATOM 1081 N N . VAL A 1 131 ? 1.422 1.594 -10.719 1.00 92.38 131 VAL A N 1
ATOM 1082 C CA . VAL A 1 131 ? 2.297 0.666 -10.001 1.00 92.38 131 VAL A CA 1
ATOM 1083 C C . VAL A 1 131 ? 1.931 0.576 -8.517 1.00 92.38 131 VAL A C 1
ATOM 1085 O O . VAL A 1 131 ? 1.885 -0.528 -7.970 1.00 92.38 131 VAL A O 1
ATOM 1088 N N . ILE A 1 132 ? 1.617 1.692 -7.848 1.00 93.50 132 ILE A N 1
ATOM 1089 C CA . ILE A 1 132 ? 1.139 1.677 -6.453 1.00 93.50 132 ILE A CA 1
ATOM 1090 C C . ILE A 1 132 ? -0.116 0.806 -6.341 1.00 93.50 132 ILE A C 1
ATOM 1092 O O . ILE A 1 132 ? -0.177 -0.078 -5.484 1.00 93.50 132 ILE A O 1
ATOM 1096 N N . ASN A 1 133 ? -1.105 1.017 -7.213 1.00 91.75 133 ASN A N 1
ATOM 1097 C CA . ASN A 1 133 ? -2.361 0.268 -7.184 1.00 91.75 133 ASN A CA 1
ATOM 1098 C C . ASN A 1 133 ? -2.137 -1.228 -7.439 1.00 91.75 133 ASN A C 1
ATOM 1100 O O . ASN A 1 133 ? -2.706 -2.070 -6.738 1.00 91.75 133 ASN A O 1
ATOM 1104 N N . TYR A 1 134 ? -1.255 -1.564 -8.378 1.00 90.06 134 TYR A N 1
ATOM 1105 C CA . TYR A 1 134 ? -0.844 -2.938 -8.637 1.00 90.06 134 TYR A CA 1
ATOM 1106 C C . TYR A 1 134 ? -0.184 -3.597 -7.416 1.00 90.06 134 TYR A C 1
ATOM 1108 O O . TYR A 1 134 ? -0.573 -4.699 -7.018 1.00 90.06 134 TYR A O 1
ATOM 1116 N N . LEU A 1 135 ? 0.768 -2.923 -6.763 1.00 87.62 135 LEU A N 1
ATOM 1117 C CA . LEU A 1 135 ? 1.441 -3.454 -5.573 1.00 87.62 135 LEU A CA 1
ATOM 1118 C C . LEU A 1 135 ? 0.450 -3.672 -4.419 1.00 87.62 135 LEU A C 1
ATOM 1120 O O . LEU A 1 135 ? 0.495 -4.705 -3.744 1.00 87.62 135 LEU A O 1
ATOM 1124 N N . LEU A 1 136 ? -0.495 -2.749 -4.224 1.00 88.06 136 LEU A N 1
ATOM 1125 C CA . LEU A 1 136 ? -1.572 -2.901 -3.243 1.00 88.06 136 LEU A CA 1
ATOM 1126 C C . LEU A 1 136 ? -2.476 -4.105 -3.557 1.00 88.06 136 LEU A C 1
ATOM 1128 O O . LEU A 1 136 ? -2.823 -4.863 -2.650 1.00 88.06 136 LEU A O 1
ATOM 1132 N N . ALA A 1 137 ? -2.808 -4.341 -4.831 1.00 84.19 137 ALA A N 1
ATOM 1133 C CA . ALA A 1 137 ? -3.572 -5.517 -5.258 1.00 84.19 137 ALA A CA 1
ATOM 1134 C C . ALA A 1 137 ? -2.827 -6.838 -4.984 1.00 84.19 137 ALA A C 1
ATOM 1136 O O . ALA A 1 137 ? -3.453 -7.852 -4.674 1.00 84.19 137 ALA A O 1
ATOM 1137 N N . LYS A 1 138 ? -1.488 -6.825 -5.006 1.00 81.12 138 LYS A N 1
ATOM 1138 C CA . LYS A 1 138 ? -0.633 -7.964 -4.619 1.00 81.12 138 LYS A CA 1
ATOM 1139 C C . LYS A 1 138 ? -0.476 -8.132 -3.097 1.00 81.12 138 LYS A C 1
ATOM 1141 O O . LYS A 1 138 ? 0.317 -8.960 -2.646 1.00 81.12 138 LYS A O 1
ATOM 1146 N N . GLY A 1 139 ? -1.226 -7.375 -2.294 1.00 78.50 139 GLY A N 1
ATOM 1147 C CA . GLY A 1 139 ? -1.248 -7.490 -0.834 1.00 78.50 139 GLY A CA 1
ATOM 1148 C C . GLY A 1 139 ? -0.152 -6.696 -0.124 1.00 78.50 139 GLY A C 1
ATOM 1149 O O . GLY A 1 139 ? 0.187 -7.006 1.019 1.00 78.50 139 GLY A O 1
ATOM 1150 N N . PHE A 1 140 ? 0.433 -5.700 -0.791 1.00 85.62 140 PHE A N 1
ATOM 1151 C CA . PHE A 1 140 ? 1.286 -4.716 -0.137 1.00 85.62 140 PHE A CA 1
ATOM 1152 C C . PHE A 1 140 ? 0.398 -3.654 0.528 1.00 85.62 140 PHE A C 1
ATOM 1154 O O . PHE A 1 140 ? -0.786 -3.529 0.219 1.00 85.62 140 PHE A O 1
ATOM 1161 N N . SER A 1 141 ? 0.959 -2.879 1.452 1.00 85.50 141 SER A N 1
ATOM 1162 C CA . SER A 1 141 ? 0.238 -1.808 2.144 1.00 85.50 141 SER A CA 1
ATOM 1163 C C . SER A 1 141 ? 1.146 -0.609 2.340 1.00 85.50 141 SER A C 1
ATOM 1165 O O . SER A 1 141 ? 2.281 -0.786 2.782 1.00 85.50 141 SER A O 1
ATOM 1167 N N . LEU A 1 142 ? 0.632 0.590 2.079 1.00 90.69 142 LEU A N 1
ATOM 1168 C CA . LEU A 1 142 ? 1.366 1.823 2.341 1.00 90.69 142 LEU A CA 1
ATOM 1169 C C . LEU A 1 142 ? 1.516 2.053 3.851 1.00 90.69 142 LEU A C 1
ATOM 1171 O O . LEU A 1 142 ? 0.590 1.789 4.621 1.00 90.69 142 LEU A O 1
ATOM 1175 N N . THR A 1 143 ? 2.673 2.546 4.287 1.00 91.31 143 THR A N 1
ATOM 1176 C CA . THR A 1 143 ? 2.852 3.073 5.647 1.00 91.31 143 THR A CA 1
ATOM 1177 C C . THR A 1 143 ? 2.164 4.433 5.794 1.00 91.31 143 THR A C 1
ATOM 1179 O O . THR A 1 143 ? 1.712 5.025 4.814 1.00 91.31 143 THR A O 1
ATOM 1182 N N . LEU A 1 144 ? 2.063 4.943 7.023 1.00 91.44 144 LEU A N 1
ATOM 1183 C CA . LEU A 1 144 ? 1.464 6.260 7.268 1.00 91.44 144 LEU A CA 1
ATOM 1184 C C . LEU A 1 144 ? 2.273 7.380 6.611 1.00 91.44 144 LEU A C 1
ATOM 1186 O O . LEU A 1 144 ? 1.699 8.281 6.008 1.00 91.44 144 LEU A O 1
ATOM 1190 N N . GLU A 1 145 ? 3.599 7.277 6.673 1.00 92.81 145 GLU A N 1
ATOM 1191 C CA . GLU A 1 145 ? 4.524 8.225 6.056 1.00 92.81 145 GLU A CA 1
ATOM 1192 C C . GLU A 1 145 ? 4.368 8.214 4.532 1.00 92.81 145 GLU A C 1
ATOM 1194 O O . GLU A 1 145 ? 4.272 9.266 3.906 1.00 92.81 145 GLU A O 1
ATOM 1199 N N . GLN A 1 146 ? 4.252 7.021 3.939 1.00 94.19 146 GLN A N 1
ATOM 1200 C CA . GLN A 1 146 ? 4.010 6.864 2.506 1.00 94.19 146 GLN A CA 1
ATOM 1201 C C . GLN A 1 146 ? 2.642 7.419 2.079 1.00 94.19 146 GLN A C 1
ATOM 1203 O O . GLN A 1 146 ? 2.536 8.014 1.012 1.00 94.19 146 GLN A O 1
ATOM 1208 N N . LEU A 1 147 ? 1.591 7.254 2.894 1.00 94.56 147 LEU A N 1
ATOM 1209 C CA . LEU A 1 147 ? 0.272 7.843 2.623 1.00 94.56 147 LEU A CA 1
ATOM 1210 C C . LEU A 1 147 ? 0.308 9.376 2.685 1.00 94.56 147 LEU A C 1
ATOM 1212 O O . LEU A 1 147 ? -0.317 10.033 1.855 1.00 94.56 147 LEU A O 1
ATOM 1216 N N . GLN A 1 148 ? 1.058 9.941 3.632 1.00 94.81 148 GLN A N 1
ATOM 1217 C CA . GLN A 1 148 ? 1.254 11.384 3.739 1.00 94.81 148 GLN A CA 1
ATOM 1218 C C . GLN A 1 148 ? 2.037 11.936 2.538 1.00 94.81 148 GLN A C 1
ATOM 1220 O O . GLN A 1 148 ? 1.632 12.938 1.951 1.00 94.81 148 GLN A O 1
ATOM 1225 N N . GLU A 1 149 ? 3.128 11.276 2.139 1.00 95.38 149 GLU A N 1
ATOM 1226 C CA . GLU A 1 149 ? 3.904 11.656 0.952 1.00 95.38 149 GLU A CA 1
ATOM 1227 C C . GLU A 1 149 ? 3.069 11.528 -0.331 1.00 95.38 149 GLU A C 1
ATOM 1229 O O . GLU A 1 149 ? 3.118 12.405 -1.195 1.00 95.38 149 GLU A O 1
ATOM 1234 N N . TYR A 1 150 ? 2.253 10.475 -0.437 1.00 95.25 150 TYR A N 1
ATOM 1235 C CA . TYR A 1 150 ? 1.312 10.299 -1.540 1.00 95.25 150 TYR A CA 1
ATOM 1236 C C . TYR A 1 150 ? 0.297 11.447 -1.609 1.00 95.25 150 TYR A C 1
ATOM 1238 O O . TYR A 1 150 ? 0.069 11.997 -2.686 1.00 95.25 150 TYR A O 1
ATOM 1246 N N . ALA A 1 151 ? -0.282 11.848 -0.472 1.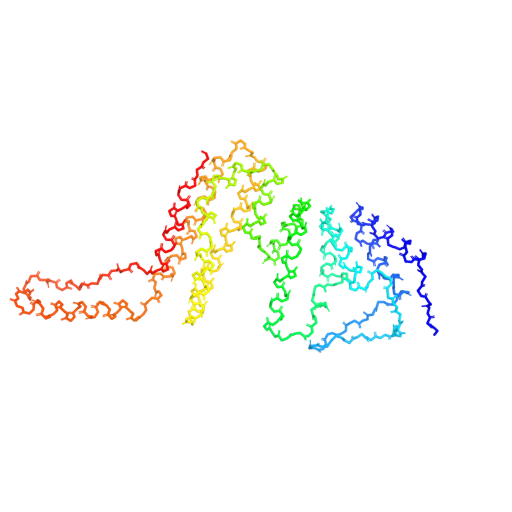00 94.75 151 ALA A N 1
ATOM 1247 C CA . ALA A 1 151 ? -1.215 12.970 -0.421 1.00 94.75 151 ALA A CA 1
ATOM 1248 C C . ALA A 1 151 ? -0.551 14.289 -0.849 1.00 94.75 151 ALA A C 1
ATOM 1250 O O . ALA A 1 151 ? -1.126 15.015 -1.656 1.00 94.75 151 ALA A O 1
ATOM 1251 N N . LEU A 1 152 ? 0.671 14.561 -0.377 1.00 94.62 152 LEU A N 1
ATOM 1252 C CA . LEU A 1 152 ? 1.453 15.745 -0.751 1.00 94.62 152 LEU A CA 1
ATOM 1253 C C . LEU A 1 152 ? 1.669 15.829 -2.271 1.00 94.62 152 LEU A C 1
ATOM 1255 O O . LEU A 1 152 ? 1.436 16.865 -2.886 1.00 94.62 152 LEU A O 1
ATOM 1259 N N . LYS A 1 153 ? 2.083 14.727 -2.903 1.00 94.00 153 LYS A N 1
ATOM 1260 C CA . LYS A 1 153 ? 2.392 14.712 -4.345 1.00 94.00 153 LYS A CA 1
ATOM 1261 C C . LYS A 1 153 ? 1.189 14.855 -5.252 1.00 94.00 153 LYS A C 1
ATOM 1263 O O . LYS A 1 153 ? 1.349 15.237 -6.406 1.00 94.00 153 LYS A O 1
ATOM 1268 N N . ASN A 1 154 ? 0.011 14.532 -4.740 1.00 93.62 154 ASN A N 1
ATOM 1269 C CA . ASN A 1 154 ? -1.236 14.636 -5.480 1.00 93.62 154 ASN A CA 1
ATOM 1270 C C . ASN A 1 154 ? -2.086 15.829 -5.019 1.00 93.62 154 ASN A C 1
ATOM 1272 O O . ASN A 1 154 ? -3.276 15.862 -5.319 1.00 93.62 154 ASN A O 1
ATOM 1276 N N . HIS A 1 155 ? -1.500 16.789 -4.291 1.00 93.38 155 HIS A N 1
ATOM 1277 C CA . HIS A 1 155 ? -2.186 17.989 -3.795 1.00 93.38 155 HIS A CA 1
ATOM 1278 C C . HIS A 1 155 ? -3.459 17.688 -2.976 1.00 93.38 155 HIS A C 1
ATOM 1280 O O . HIS A 1 155 ? -4.449 18.422 -3.015 1.00 93.38 155 HIS A O 1
ATOM 1286 N N . ALA A 1 156 ? -3.446 16.571 -2.244 1.00 93.19 156 ALA A N 1
ATOM 1287 C CA . ALA A 1 156 ? -4.549 16.069 -1.430 1.00 93.19 156 ALA A CA 1
ATOM 1288 C C . ALA A 1 156 ? -4.305 16.279 0.079 1.00 93.19 156 ALA A C 1
ATOM 1290 O O . ALA A 1 156 ? -4.877 15.576 0.914 1.00 93.19 156 ALA A O 1
ATOM 1291 N N . GLU A 1 157 ? -3.465 17.245 0.465 1.00 93.94 157 GLU A N 1
ATOM 1292 C CA . GLU A 1 157 ? -3.076 17.493 1.8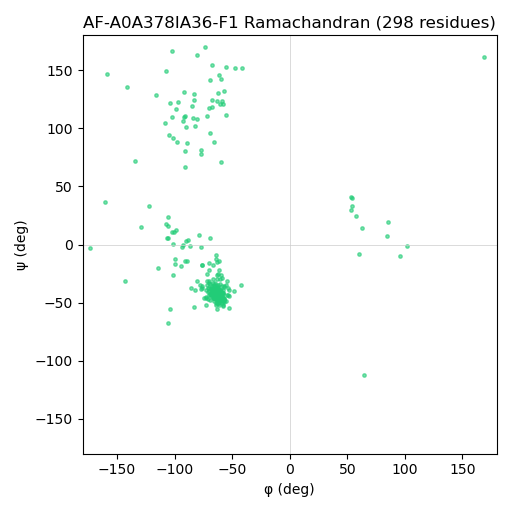59 1.00 93.94 157 GLU A CA 1
ATOM 1293 C C . GLU A 1 157 ? -4.271 17.881 2.727 1.00 93.94 157 GLU A C 1
ATOM 1295 O O . GLU A 1 157 ? -4.352 17.463 3.879 1.00 93.94 157 GLU A O 1
ATOM 1300 N N . LYS A 1 158 ? -5.229 18.637 2.175 1.00 92.56 158 LYS A N 1
ATOM 1301 C CA . LYS A 1 158 ? -6.473 18.984 2.881 1.00 92.56 158 LYS A CA 1
ATOM 1302 C C . LYS A 1 158 ? -7.303 17.740 3.189 1.00 92.56 158 LYS A C 1
ATOM 1304 O O . LYS A 1 158 ? -7.732 17.556 4.324 1.00 92.56 158 LYS A O 1
ATOM 1309 N N . ALA A 1 159 ? -7.470 16.859 2.201 1.00 92.56 159 ALA A N 1
ATOM 1310 C CA . ALA A 1 159 ? -8.179 15.597 2.383 1.00 92.56 159 ALA A CA 1
ATOM 1311 C C . ALA A 1 159 ? -7.465 14.706 3.412 1.00 92.56 159 ALA A C 1
ATOM 1313 O O . ALA A 1 159 ? -8.119 14.138 4.283 1.00 92.56 159 ALA A O 1
ATOM 1314 N N . PHE A 1 160 ? -6.131 14.636 3.373 1.00 94.12 160 PHE A N 1
ATOM 1315 C CA . PHE A 1 160 ? -5.342 13.914 4.374 1.00 94.12 160 PHE A CA 1
ATOM 1316 C C . PHE A 1 160 ? -5.445 14.541 5.775 1.00 94.12 160 PHE A C 1
ATOM 1318 O O . PHE A 1 160 ? -5.551 13.830 6.772 1.00 94.12 160 PHE A O 1
ATOM 1325 N N . GLY A 1 161 ? -5.474 15.872 5.868 1.00 92.38 161 GLY A N 1
ATOM 1326 C CA . GLY A 1 161 ? -5.683 16.600 7.120 1.00 92.38 161 GLY A CA 1
ATOM 1327 C C . GLY A 1 161 ? -7.034 16.283 7.762 1.00 92.38 161 GLY A C 1
ATOM 1328 O O . GLY A 1 161 ? -7.097 16.064 8.974 1.00 92.38 161 GLY A O 1
ATOM 1329 N N . ALA A 1 162 ? -8.084 16.147 6.946 1.00 90.62 162 ALA A N 1
ATOM 1330 C CA . ALA A 1 162 ? -9.434 15.817 7.402 1.00 90.62 162 ALA A CA 1
ATOM 1331 C C . ALA A 1 162 ? -9.541 14.442 8.087 1.00 90.62 162 ALA A C 1
ATOM 1333 O O . ALA A 1 162 ? -10.401 14.228 8.942 1.00 90.62 162 ALA A O 1
ATOM 1334 N N . ILE A 1 163 ? -8.640 13.514 7.753 1.00 93.38 163 ILE A N 1
ATOM 1335 C CA . ILE A 1 163 ? -8.542 12.178 8.362 1.00 93.38 163 ILE A CA 1
ATOM 1336 C C . ILE A 1 163 ? -7.403 12.071 9.390 1.00 93.38 163 ILE A C 1
ATOM 1338 O O . ILE A 1 163 ? -7.078 10.979 9.861 1.00 93.38 163 ILE A O 1
ATOM 1342 N N . SER A 1 164 ? -6.784 13.186 9.784 1.00 91.94 164 SER A N 1
ATOM 1343 C CA . SER A 1 164 ? -5.710 13.173 10.782 1.00 91.94 164 SER A CA 1
ATOM 1344 C C . SER A 1 164 ? -6.090 12.519 12.124 1.00 91.94 164 SER A C 1
ATOM 1346 O O . SER A 1 164 ? -5.233 11.815 12.673 1.00 91.94 164 SER A O 1
ATOM 1348 N N . PRO A 1 165 ? -7.337 12.626 12.650 1.00 91.69 165 PRO A N 1
ATOM 1349 C CA . PRO A 1 165 ? -7.689 11.967 13.907 1.00 91.69 165 PRO A CA 1
ATOM 1350 C C . PRO A 1 165 ? -7.487 10.449 13.845 1.00 91.69 165 PRO A C 1
ATOM 1352 O O . PRO A 1 165 ? -6.878 9.872 14.748 1.00 91.69 165 PRO A O 1
ATOM 1355 N N . ILE A 1 166 ? -7.928 9.795 12.763 1.00 90.44 166 ILE A N 1
ATOM 1356 C CA . ILE A 1 166 ? -7.760 8.347 12.591 1.00 90.44 166 ILE A CA 1
ATOM 1357 C C . ILE A 1 166 ? -6.308 7.973 12.281 1.00 90.44 166 ILE A C 1
ATOM 1359 O O . ILE A 1 166 ? -5.800 7.000 12.844 1.00 90.44 166 ILE A O 1
ATOM 1363 N N . VAL A 1 167 ? -5.603 8.769 11.468 1.00 91.75 167 VAL A N 1
ATOM 1364 C CA . VAL A 1 167 ? -4.177 8.556 11.161 1.00 91.75 167 VAL A CA 1
ATOM 1365 C C . VAL A 1 167 ? -3.347 8.480 12.446 1.00 91.75 167 VAL A C 1
ATOM 1367 O O . VAL A 1 167 ? -2.560 7.550 12.621 1.00 91.75 167 VAL A O 1
ATOM 1370 N N . ASN A 1 168 ? -3.609 9.374 13.401 1.00 90.25 168 ASN A N 1
ATOM 1371 C CA . ASN A 1 168 ? -2.915 9.420 14.691 1.00 90.25 168 ASN A CA 1
ATOM 1372 C C . ASN A 1 168 ? -3.199 8.208 15.599 1.00 90.25 168 ASN A C 1
ATOM 1374 O O . ASN A 1 168 ? -2.456 7.954 16.550 1.00 90.25 168 ASN A O 1
ATOM 1378 N N . LYS A 1 169 ? -4.268 7.448 15.335 1.00 89.94 169 LYS A N 1
ATOM 1379 C CA . LYS A 1 169 ? -4.673 6.284 16.139 1.00 89.94 169 LYS A CA 1
ATOM 1380 C C . LYS A 1 169 ? -4.251 4.946 15.537 1.00 89.94 169 LYS A C 1
ATOM 1382 O O . LYS A 1 169 ? -4.185 3.964 16.276 1.00 89.94 169 LYS A O 1
ATOM 1387 N N . ILE A 1 170 ? -3.886 4.891 14.255 1.00 89.88 170 ILE A N 1
ATOM 1388 C CA . ILE A 1 170 ? -3.392 3.668 13.597 1.00 89.88 170 ILE A CA 1
ATOM 1389 C C . ILE A 1 170 ? -2.206 3.020 14.342 1.00 89.88 170 ILE A C 1
ATOM 1391 O O . ILE A 1 170 ? -2.268 1.809 14.572 1.00 89.88 170 ILE A O 1
ATOM 1395 N N . PRO A 1 171 ? -1.182 3.757 14.828 1.00 90.25 171 PRO A N 1
ATOM 1396 C CA . PRO A 1 171 ? -0.066 3.146 15.559 1.00 90.25 171 PRO A CA 1
ATOM 1397 C C . PRO A 1 171 ? -0.490 2.391 16.829 1.00 90.25 171 PRO A C 1
ATOM 1399 O O . PRO A 1 171 ? 0.180 1.442 17.249 1.00 90.25 171 PRO A O 1
ATOM 1402 N N . LEU A 1 172 ? -1.622 2.772 17.439 1.00 87.62 172 LEU A N 1
ATOM 1403 C CA . LEU A 1 172 ? -2.172 2.067 18.598 1.00 87.62 172 LEU A CA 1
ATOM 1404 C C . LEU A 1 172 ? -2.654 0.662 18.225 1.00 87.62 172 LEU A C 1
ATOM 1406 O O . LEU A 1 172 ? -2.487 -0.260 19.025 1.00 87.62 172 LEU A O 1
ATOM 1410 N N . LEU A 1 173 ? -3.208 0.481 17.021 1.00 87.94 173 LEU A N 1
ATOM 1411 C CA . LEU A 1 173 ? -3.610 -0.830 16.507 1.00 87.94 173 LEU A CA 1
ATOM 1412 C C . LEU A 1 173 ? -2.387 -1.714 16.262 1.00 87.94 173 LEU A C 1
ATOM 1414 O O . LEU A 1 173 ? -2.363 -2.850 16.736 1.00 87.94 173 LEU A O 1
ATOM 1418 N N . THR A 1 174 ? -1.336 -1.171 15.639 1.00 88.12 174 THR A N 1
ATOM 1419 C CA . THR A 1 174 ? -0.080 -1.897 15.400 1.00 88.12 174 THR A CA 1
ATOM 1420 C C . THR A 1 174 ? 0.539 -2.385 16.709 1.00 88.12 174 THR A C 1
ATOM 1422 O O . THR A 1 174 ? 0.919 -3.553 16.846 1.00 88.12 174 THR A O 1
ATOM 1425 N N . LEU A 1 175 ? 0.634 -1.496 17.705 1.00 88.75 175 LEU A N 1
ATOM 1426 C CA . LEU A 1 175 ? 1.156 -1.839 19.026 1.00 88.75 175 LEU A CA 1
ATOM 1427 C C . LEU A 1 175 ? 0.284 -2.903 19.697 1.00 88.75 175 LEU A C 1
ATOM 1429 O O . LEU A 1 175 ? 0.793 -3.856 20.290 1.00 88.75 175 LEU A O 1
ATOM 1433 N N . LYS A 1 176 ? -1.038 -2.769 19.583 1.00 86.88 176 LYS A N 1
ATOM 1434 C CA . LYS A 1 176 ? -1.979 -3.704 20.187 1.00 86.88 176 LYS A CA 1
ATOM 1435 C C . LYS A 1 176 ? -1.892 -5.098 19.569 1.00 86.88 176 LYS A C 1
ATOM 1437 O O . LYS A 1 176 ? -1.849 -6.071 20.323 1.00 86.88 176 LYS A O 1
ATOM 1442 N N . ALA A 1 177 ? -1.815 -5.201 18.244 1.00 87.88 177 ALA A N 1
ATOM 1443 C CA . ALA A 1 177 ? -1.624 -6.467 17.546 1.00 87.88 177 ALA A CA 1
ATOM 1444 C C . ALA A 1 177 ? -0.334 -7.162 18.013 1.00 87.88 177 ALA A C 1
ATOM 1446 O O . ALA A 1 177 ? -0.368 -8.334 18.395 1.00 87.88 177 ALA A O 1
ATOM 1447 N N . LYS A 1 178 ? 0.785 -6.426 18.099 1.00 88.62 178 LYS A N 1
ATOM 1448 C CA . LYS A 1 178 ? 2.064 -6.951 18.617 1.00 88.62 178 LYS A CA 1
ATOM 1449 C C . LYS A 1 178 ? 1.951 -7.444 20.062 1.00 88.62 178 LYS A C 1
ATOM 1451 O O . LYS A 1 178 ? 2.419 -8.536 20.375 1.00 88.62 178 LYS A O 1
ATOM 1456 N N . ASN A 1 179 ? 1.288 -6.679 20.929 1.00 83.88 179 ASN A N 1
ATOM 1457 C CA . ASN A 1 179 ? 1.088 -7.047 22.333 1.00 83.88 179 ASN A CA 1
ATOM 1458 C C . ASN A 1 179 ? 0.216 -8.299 22.507 1.00 83.88 179 ASN A C 1
ATOM 1460 O O . ASN A 1 179 ? 0.411 -9.050 23.462 1.00 83.88 179 ASN A O 1
ATOM 1464 N N . LEU A 1 180 ? -0.765 -8.520 21.627 1.00 83.31 180 LEU A N 1
ATOM 1465 C CA . LEU A 1 180 ? -1.591 -9.729 21.642 1.00 83.31 180 LEU A CA 1
ATOM 1466 C C . LEU A 1 180 ? -0.799 -10.958 21.189 1.00 83.31 180 LEU A C 1
ATOM 1468 O O . LEU A 1 180 ? -0.799 -11.955 21.911 1.00 83.31 180 LEU A O 1
ATOM 1472 N N . ALA A 1 181 ? -0.050 -10.855 20.086 1.00 85.06 181 ALA A N 1
ATOM 1473 C CA . ALA A 1 181 ? 0.821 -11.935 19.612 1.00 85.06 181 ALA A CA 1
ATOM 1474 C C . ALA A 1 181 ? 1.867 -12.318 20.669 1.00 85.06 181 ALA A C 1
ATOM 1476 O O . ALA A 1 181 ? 1.998 -13.484 21.023 1.00 85.06 181 ALA A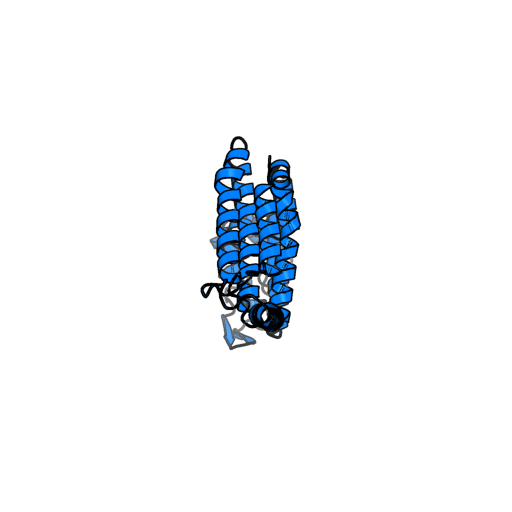 O 1
ATOM 1477 N N . GLY A 1 182 ? 2.530 -11.331 21.285 1.00 79.69 182 GLY A N 1
ATOM 1478 C CA . GLY A 1 182 ? 3.508 -11.571 22.355 1.00 79.69 182 GLY A CA 1
ATOM 1479 C C . GLY A 1 182 ? 2.936 -12.259 23.603 1.00 79.69 182 GLY A C 1
ATOM 1480 O O . GLY A 1 182 ? 3.692 -12.744 24.439 1.00 79.69 182 GLY A O 1
ATOM 1481 N N . ARG A 1 183 ? 1.606 -12.318 23.736 1.00 80.88 183 ARG A N 1
ATOM 1482 C CA . ARG A 1 183 ? 0.887 -13.003 24.818 1.00 80.88 183 ARG A CA 1
ATOM 1483 C C . ARG A 1 183 ? 0.235 -14.321 24.373 1.00 80.88 183 ARG A C 1
ATOM 1485 O O . ARG A 1 183 ? -0.490 -14.907 25.171 1.00 80.88 183 ARG A O 1
ATOM 1492 N N . GLY A 1 184 ? 0.473 -14.767 23.137 1.00 80.25 184 GLY A N 1
ATOM 1493 C CA . GLY A 1 184 ? -0.077 -16.002 22.565 1.00 80.25 184 GLY A CA 1
ATOM 1494 C C . GLY A 1 184 ? -1.477 -15.873 21.952 1.00 80.25 184 GLY A C 1
ATOM 1495 O O . GLY A 1 184 ? -2.060 -16.880 21.563 1.00 80.25 184 GLY A O 1
ATOM 1496 N N . PHE A 1 185 ? -2.023 -14.658 21.842 1.00 82.81 185 PHE A N 1
ATOM 1497 C CA . PHE A 1 185 ? -3.334 -14.387 21.237 1.00 82.81 185 PHE A CA 1
ATOM 1498 C C . PHE A 1 185 ? -3.186 -14.098 19.737 1.00 82.81 185 PHE A C 1
ATOM 1500 O O . PHE A 1 185 ? -3.343 -12.964 19.273 1.00 82.81 185 PHE A O 1
ATOM 1507 N N . GLU A 1 186 ? -2.774 -15.121 18.986 1.00 85.44 186 GLU A N 1
ATOM 1508 C CA . GLU A 1 186 ? -2.413 -15.005 17.566 1.00 85.44 186 GLU A CA 1
ATOM 1509 C C . GLU A 1 186 ? -3.614 -14.658 16.670 1.00 85.44 186 GLU A C 1
ATOM 1511 O O . GLU A 1 186 ? -3.484 -13.861 15.739 1.00 85.44 186 GLU A O 1
ATOM 1516 N N . LEU A 1 187 ? -4.802 -15.206 16.958 1.00 85.38 187 LEU A N 1
ATOM 1517 C CA . LEU A 1 187 ? -6.009 -14.944 16.167 1.00 85.38 187 LEU A CA 1
ATOM 1518 C C . LEU A 1 187 ? -6.442 -13.479 16.287 1.00 85.38 187 LEU A C 1
ATOM 1520 O O . LEU A 1 187 ? -6.786 -12.832 15.302 1.00 85.38 187 LEU A O 1
ATOM 1524 N N . GLU A 1 188 ? -6.393 -12.938 17.493 1.00 84.06 188 GLU A N 1
ATOM 1525 C CA . GLU A 1 188 ? -6.826 -11.584 17.811 1.00 84.06 188 GLU A CA 1
ATOM 1526 C C . GLU A 1 188 ? -5.790 -10.556 17.390 1.00 84.06 188 GLU A C 1
ATOM 1528 O O . GLU A 1 188 ? -6.139 -9.478 16.911 1.00 84.06 188 GLU A O 1
ATOM 1533 N N . SER A 1 189 ? -4.508 -10.912 17.506 1.00 86.44 189 SER A N 1
ATOM 1534 C CA . SER A 1 189 ? -3.432 -10.164 16.867 1.00 86.44 189 SER A CA 1
ATOM 1535 C C . SER A 1 189 ? -3.677 -10.036 15.365 1.00 86.44 189 SER A C 1
ATOM 1537 O O . SER A 1 189 ? -3.647 -8.923 14.835 1.00 86.44 189 SER A O 1
ATOM 1539 N N . LYS A 1 190 ? -4.003 -11.151 14.695 1.00 88.88 190 LYS A N 1
ATOM 1540 C CA . LYS A 1 190 ? -4.315 -11.173 13.265 1.00 88.88 190 LYS A CA 1
ATOM 1541 C C . LYS A 1 190 ? -5.525 -10.297 12.933 1.00 88.88 190 LYS A C 1
ATOM 1543 O O . LYS A 1 190 ? -5.416 -9.477 12.032 1.00 88.88 190 LYS A O 1
ATOM 1548 N N . GLN A 1 191 ? -6.624 -10.393 13.683 1.00 88.31 191 GLN A N 1
ATOM 1549 C CA . GLN A 1 191 ? -7.821 -9.565 13.460 1.00 88.31 191 GLN A CA 1
ATOM 1550 C C . GLN A 1 191 ? -7.538 -8.059 13.584 1.00 88.31 191 GLN A C 1
ATOM 1552 O O . GLN A 1 191 ? -8.011 -7.271 12.768 1.00 88.31 191 GLN A O 1
ATOM 1557 N N . ILE A 1 192 ? -6.749 -7.640 14.581 1.00 88.38 192 ILE A N 1
ATOM 1558 C CA . ILE A 1 192 ? -6.370 -6.225 14.736 1.00 88.38 192 ILE A CA 1
ATOM 1559 C C . ILE A 1 192 ? -5.406 -5.786 13.627 1.00 88.38 192 ILE A C 1
ATOM 1561 O O . ILE A 1 192 ? -5.546 -4.682 13.104 1.00 88.38 192 ILE A O 1
ATOM 1565 N N . GLY A 1 193 ? -4.455 -6.640 13.242 1.00 87.62 193 GLY A N 1
ATOM 1566 C CA . GLY A 1 193 ? -3.549 -6.362 12.127 1.00 87.62 193 GLY A CA 1
ATOM 1567 C C . GLY A 1 193 ? -4.283 -6.239 10.786 1.00 87.62 193 GLY A C 1
ATOM 1568 O O . GLY A 1 193 ? -3.978 -5.352 9.994 1.00 87.62 193 GLY A O 1
ATOM 1569 N N . GLU A 1 194 ? -5.289 -7.080 10.544 1.00 89.94 194 GLU A N 1
ATOM 1570 C CA . GLU A 1 194 ? -6.159 -6.996 9.364 1.00 89.94 194 GLU A CA 1
ATOM 1571 C C . GLU A 1 194 ? -6.972 -5.696 9.354 1.00 89.94 194 GLU A C 1
ATOM 1573 O O . GLU A 1 194 ? -7.054 -5.048 8.311 1.00 89.94 194 GLU A O 1
ATOM 1578 N N . LEU A 1 195 ? -7.487 -5.255 10.509 1.00 91.19 195 LEU A N 1
ATOM 1579 C CA . LEU A 1 195 ? -8.161 -3.958 10.631 1.00 91.19 195 LEU A CA 1
ATOM 1580 C C . LEU A 1 195 ? -7.220 -2.787 10.316 1.00 91.19 195 LEU A C 1
ATOM 1582 O O . LEU A 1 195 ? -7.591 -1.869 9.590 1.00 91.19 195 LEU A O 1
ATOM 1586 N N . GLU A 1 196 ? -5.995 -2.811 10.838 1.00 92.25 196 GLU A N 1
ATOM 1587 C CA . GLU A 1 196 ? -4.983 -1.785 10.561 1.00 92.25 196 GLU A CA 1
ATOM 1588 C C . GLU A 1 196 ? -4.666 -1.690 9.058 1.00 92.25 196 GLU A C 1
ATOM 1590 O O . GLU A 1 196 ? -4.549 -0.597 8.499 1.00 92.25 196 GLU A O 1
ATOM 1595 N N . LEU A 1 197 ? -4.516 -2.837 8.387 1.00 90.19 197 LEU A N 1
ATOM 1596 C CA . LEU A 1 197 ? -4.300 -2.900 6.940 1.00 90.19 197 LEU A CA 1
ATOM 1597 C C . LEU A 1 197 ? -5.516 -2.385 6.165 1.00 90.19 197 LEU A C 1
ATOM 1599 O O . LEU A 1 197 ? -5.352 -1.618 5.216 1.00 90.19 197 LEU A O 1
ATOM 1603 N N . PHE A 1 198 ? -6.721 -2.763 6.594 1.00 91.62 198 PHE A N 1
ATOM 1604 C CA . PHE A 1 198 ? -7.971 -2.299 6.003 1.00 91.62 198 PHE A CA 1
ATOM 1605 C C . PHE A 1 198 ? -8.093 -0.774 6.070 1.00 91.62 198 PHE A C 1
ATOM 1607 O O . PHE A 1 198 ? -8.301 -0.141 5.040 1.00 91.62 198 PHE A O 1
ATOM 1614 N N . ILE A 1 199 ? -7.882 -0.168 7.244 1.00 92.69 199 ILE A N 1
ATOM 1615 C CA . ILE A 1 199 ? -7.989 1.289 7.411 1.00 92.69 199 ILE A CA 1
ATOM 1616 C C . ILE A 1 199 ? -6.982 2.010 6.506 1.00 92.69 199 ILE A C 1
ATOM 1618 O O . ILE A 1 199 ? -7.341 2.975 5.840 1.00 92.69 199 ILE A O 1
ATOM 1622 N N . ARG A 1 200 ? -5.734 1.534 6.413 1.00 92.81 200 ARG A N 1
ATOM 1623 C CA . ARG A 1 200 ? -4.729 2.137 5.516 1.00 92.81 200 ARG A CA 1
ATOM 1624 C C . ARG A 1 200 ? -5.122 2.045 4.042 1.00 92.81 200 ARG A C 1
ATOM 1626 O O . ARG A 1 200 ? -4.900 2.995 3.293 1.00 92.81 200 ARG A O 1
ATOM 1633 N N . LYS A 1 201 ? -5.734 0.931 3.633 1.00 92.06 201 LYS A N 1
ATOM 1634 C CA . LYS A 1 201 ? -6.282 0.773 2.282 1.00 92.06 201 LYS A CA 1
ATOM 1635 C C . LYS A 1 201 ? -7.436 1.746 2.034 1.00 92.06 201 LYS A C 1
ATOM 1637 O O . LYS A 1 201 ? -7.447 2.409 1.004 1.00 92.06 201 LYS A O 1
ATOM 1642 N N . GLU A 1 202 ? -8.353 1.884 2.987 1.00 93.62 202 GLU A N 1
ATOM 1643 C CA . GLU A 1 202 ? -9.462 2.836 2.881 1.00 93.62 202 GLU A CA 1
ATOM 1644 C C . GLU A 1 202 ? -8.980 4.289 2.847 1.00 93.62 202 GLU A C 1
ATOM 1646 O O . GLU A 1 202 ? -9.537 5.085 2.097 1.00 93.62 202 GLU A O 1
ATOM 1651 N N . ILE A 1 203 ? -7.908 4.635 3.572 1.00 94.69 203 ILE A N 1
ATOM 1652 C CA . ILE A 1 203 ? -7.280 5.961 3.471 1.00 94.69 203 ILE A CA 1
ATOM 1653 C C . ILE A 1 203 ? -6.795 6.205 2.042 1.00 94.69 203 ILE A C 1
ATOM 1655 O O . ILE A 1 203 ? -7.105 7.244 1.466 1.00 94.69 203 ILE A O 1
ATOM 1659 N N . LYS A 1 204 ? -6.073 5.251 1.441 1.00 94.38 204 LYS A N 1
ATOM 1660 C CA . LYS A 1 204 ? -5.628 5.381 0.046 1.00 94.38 204 LYS A CA 1
ATOM 1661 C C . LYS A 1 204 ? -6.811 5.520 -0.916 1.00 94.38 204 LYS A C 1
ATOM 1663 O O . LYS A 1 204 ? -6.801 6.435 -1.733 1.00 94.38 204 LYS A O 1
ATOM 1668 N N . ASN A 1 205 ? -7.836 4.679 -0.789 1.00 94.00 205 ASN A N 1
ATOM 1669 C CA . ASN A 1 205 ? -9.034 4.744 -1.634 1.00 94.00 205 ASN A CA 1
ATOM 1670 C C . ASN A 1 205 ? -9.742 6.103 -1.520 1.00 94.00 205 ASN A C 1
ATOM 1672 O O . ASN A 1 205 ? -10.170 6.676 -2.523 1.00 94.00 205 ASN A O 1
ATOM 1676 N N . TYR A 1 206 ? -9.849 6.633 -0.301 1.00 94.62 206 TYR A N 1
ATOM 1677 C CA . TYR A 1 206 ? -10.405 7.957 -0.048 1.00 94.62 206 TYR A CA 1
ATOM 1678 C C . TYR A 1 206 ? -9.566 9.052 -0.714 1.00 94.62 206 TYR A C 1
ATOM 1680 O O . TYR A 1 206 ? -10.124 9.872 -1.440 1.00 94.62 206 TYR A O 1
ATOM 1688 N N . LEU A 1 207 ? -8.238 9.027 -0.552 1.00 94.88 207 LEU A N 1
ATOM 1689 C CA . LEU A 1 207 ? -7.340 9.981 -1.210 1.00 94.88 207 LEU A CA 1
ATOM 1690 C C . LEU A 1 207 ? -7.472 9.921 -2.734 1.00 94.88 207 LEU A C 1
ATOM 1692 O O . LEU A 1 207 ? -7.619 10.963 -3.360 1.00 94.88 207 LEU A O 1
ATOM 1696 N N . ASP A 1 208 ? -7.488 8.728 -3.334 1.00 94.44 208 ASP A N 1
ATOM 1697 C CA . ASP A 1 208 ? -7.701 8.574 -4.780 1.00 94.44 208 ASP A CA 1
ATOM 1698 C C . ASP A 1 208 ? -9.020 9.175 -5.245 1.00 94.44 208 ASP A C 1
ATOM 1700 O O . ASP A 1 208 ? -9.062 9.836 -6.281 1.00 94.44 208 ASP A O 1
ATOM 1704 N N . SER A 1 209 ? -10.081 8.953 -4.470 1.00 93.31 209 SER A N 1
ATOM 1705 C CA . SER A 1 209 ? -11.408 9.478 -4.777 1.00 93.31 209 SER A CA 1
ATOM 1706 C C . SER A 1 209 ? -11.428 11.004 -4.688 1.00 93.31 209 SER A C 1
ATOM 1708 O O . SER A 1 209 ? -12.024 11.648 -5.540 1.00 93.31 209 SER A O 1
ATOM 1710 N N . CYS A 1 210 ? -10.729 11.595 -3.714 1.00 93.19 210 CYS A N 1
ATOM 1711 C CA . CYS A 1 210 ? -10.616 13.051 -3.581 1.00 93.19 210 CYS A CA 1
ATOM 1712 C C . CYS A 1 210 ? -9.752 13.672 -4.683 1.00 93.19 210 CYS A C 1
ATOM 1714 O O . CYS A 1 210 ? -10.017 14.787 -5.110 1.00 93.19 210 CYS A O 1
ATOM 1716 N N . ILE A 1 211 ? -8.724 12.957 -5.150 1.00 92.81 211 ILE A N 1
ATOM 1717 C CA . ILE A 1 211 ? -7.907 13.380 -6.295 1.00 92.81 211 ILE A CA 1
ATOM 1718 C C . ILE A 1 211 ? -8.745 13.352 -7.581 1.00 92.81 211 ILE A C 1
ATOM 1720 O O . ILE A 1 211 ? -8.595 14.229 -8.426 1.00 92.81 211 ILE A O 1
ATOM 1724 N N . ALA A 1 212 ? -9.610 12.347 -7.740 1.00 93.12 212 ALA A N 1
ATOM 1725 C CA . ALA A 1 212 ? -10.469 12.206 -8.914 1.00 93.12 212 ALA A CA 1
ATOM 1726 C C . ALA A 1 212 ? -11.673 13.165 -8.904 1.00 93.12 212 ALA A C 1
ATOM 1728 O O . ALA A 1 212 ? -12.043 13.673 -9.957 1.00 93.12 212 ALA A O 1
ATOM 1729 N N . GLU A 1 213 ? -12.274 13.411 -7.736 1.00 92.69 213 GLU A N 1
ATOM 1730 C CA . GLU A 1 213 ? -13.475 14.240 -7.565 1.00 92.69 213 GLU A CA 1
ATOM 1731 C C . GLU A 1 213 ? -13.329 15.218 -6.372 1.00 92.69 213 GLU A C 1
ATOM 1733 O O . GLU A 1 213 ? -13.973 15.034 -5.330 1.00 92.69 213 GLU A O 1
ATOM 1738 N N . PRO A 1 214 ? -12.498 16.276 -6.484 1.00 88.88 214 PRO A N 1
ATOM 1739 C CA . PRO A 1 214 ? -12.183 17.174 -5.365 1.00 88.88 214 PRO A CA 1
ATOM 1740 C C . PRO A 1 214 ? -13.416 17.850 -4.750 1.00 88.88 214 PRO A C 1
ATOM 1742 O O . PRO A 1 214 ? -13.546 17.950 -3.528 1.00 88.88 214 PRO A O 1
ATOM 1745 N N . GLU A 1 215 ? -14.368 18.260 -5.581 1.00 89.69 215 GLU A N 1
ATOM 1746 C CA . GLU A 1 215 ? -15.645 18.867 -5.193 1.00 89.69 215 GLU A CA 1
ATOM 1747 C C . GLU A 1 215 ? -16.540 17.958 -4.336 1.00 89.69 215 GLU A C 1
ATOM 1749 O O . GLU A 1 215 ? -17.379 18.465 -3.592 1.00 89.69 215 GLU A O 1
ATOM 1754 N N . LYS A 1 216 ? -16.347 16.632 -4.374 1.00 91.94 216 LYS A N 1
ATOM 1755 C CA . LYS A 1 216 ? -17.125 15.671 -3.572 1.00 91.94 216 LYS A CA 1
ATOM 1756 C C . LYS A 1 216 ? -16.393 15.185 -2.323 1.00 91.94 216 LYS A C 1
ATOM 1758 O O . LYS A 1 216 ? -16.867 14.263 -1.665 1.00 91.94 216 LYS A O 1
ATOM 1763 N N . THR A 1 217 ? -15.270 15.801 -1.949 1.00 88.38 217 THR A N 1
ATOM 1764 C CA . THR A 1 217 ? -14.424 15.338 -0.832 1.00 88.38 217 THR A CA 1
ATOM 1765 C C . THR A 1 217 ? -15.200 15.137 0.478 1.00 88.38 217 THR A C 1
ATOM 1767 O O . THR A 1 217 ? -15.054 14.102 1.127 1.00 88.38 217 THR A O 1
ATOM 1770 N N . SER A 1 218 ? -16.077 16.077 0.852 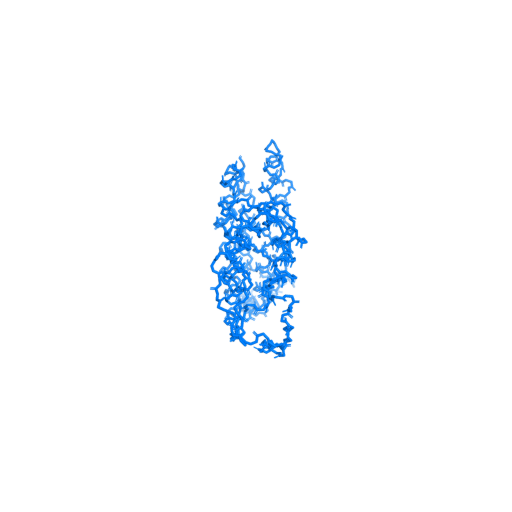1.00 88.00 218 SER A N 1
ATOM 1771 C CA . SER A 1 218 ? -16.891 15.959 2.074 1.00 88.00 218 SER A CA 1
ATOM 1772 C C . SER A 1 218 ? -17.879 14.783 2.009 1.00 88.00 218 SER A C 1
ATOM 1774 O O . SER A 1 218 ? -17.987 14.006 2.958 1.00 88.00 218 SER A O 1
ATOM 1776 N N . ASP A 1 219 ? -18.536 14.587 0.863 1.00 90.69 219 ASP A N 1
ATOM 1777 C CA . ASP A 1 219 ? -19.442 13.458 0.637 1.00 90.69 219 ASP A CA 1
ATOM 1778 C C . ASP A 1 219 ? -18.700 12.113 0.667 1.00 90.69 219 ASP A C 1
ATOM 1780 O O . ASP A 1 219 ? -19.181 11.152 1.269 1.00 90.69 219 ASP A O 1
ATOM 1784 N N . LEU A 1 220 ? -17.516 12.043 0.049 1.00 91.81 220 LEU A N 1
ATOM 1785 C CA . LEU A 1 220 ? -16.651 10.861 0.045 1.00 91.81 220 LEU A CA 1
ATOM 1786 C C . LEU A 1 220 ? -16.174 10.501 1.460 1.00 91.81 220 LEU A C 1
ATOM 1788 O O . LEU A 1 220 ? -16.095 9.317 1.802 1.00 91.81 220 LEU A O 1
ATOM 1792 N N . LEU A 1 221 ? -15.896 11.506 2.295 1.00 90.25 221 LEU A N 1
ATOM 1793 C CA . LEU A 1 221 ? -15.512 11.306 3.689 1.00 90.25 221 LEU A CA 1
ATOM 1794 C C . LEU A 1 221 ? -16.653 10.667 4.493 1.00 90.25 221 LEU A C 1
ATOM 1796 O O . LEU A 1 221 ? -16.447 9.644 5.146 1.00 90.25 221 LEU A O 1
ATOM 1800 N N . GLU A 1 222 ? -17.856 11.237 4.428 1.00 89.62 222 GLU A N 1
ATOM 1801 C CA . GLU A 1 222 ? -19.007 10.779 5.218 1.00 89.62 222 GLU A CA 1
ATOM 1802 C C . GLU A 1 222 ? -19.575 9.444 4.712 1.00 89.62 222 GLU A C 1
ATOM 1804 O O . GLU A 1 222 ? -19.726 8.474 5.466 1.00 89.62 222 GLU A O 1
ATOM 1809 N N . LYS A 1 223 ? -19.876 9.363 3.412 1.00 88.19 223 LYS A N 1
ATOM 1810 C CA . LYS A 1 223 ? -20.632 8.238 2.841 1.00 88.19 223 LYS A CA 1
ATOM 1811 C C . LYS A 1 223 ? -19.770 7.008 2.597 1.00 88.19 223 LYS A C 1
ATOM 1813 O O . LYS A 1 223 ? -20.270 5.898 2.749 1.00 88.19 223 LYS A O 1
ATOM 1818 N N . ASN A 1 224 ? -18.486 7.188 2.280 1.00 89.50 224 ASN A N 1
ATOM 1819 C CA . ASN A 1 224 ? -17.603 6.067 1.963 1.00 89.50 224 ASN A CA 1
ATOM 1820 C C . ASN A 1 224 ? -16.645 5.790 3.120 1.00 89.50 224 ASN A C 1
ATOM 1822 O O . ASN A 1 224 ? -16.774 4.765 3.792 1.00 89.50 224 ASN A O 1
ATOM 1826 N N . PHE A 1 225 ? -15.721 6.714 3.397 1.00 92.31 225 PHE A N 1
ATOM 1827 C CA . PHE A 1 225 ? -14.617 6.457 4.323 1.00 92.31 225 PHE A CA 1
ATOM 1828 C C . PHE A 1 225 ? -15.097 6.178 5.753 1.00 92.31 225 PHE A C 1
ATOM 1830 O O . PHE A 1 225 ? -14.802 5.117 6.314 1.00 92.31 225 PHE A O 1
ATOM 1837 N N . LYS A 1 226 ? -15.878 7.094 6.343 1.00 89.94 226 LYS A N 1
ATOM 1838 C CA . LYS A 1 226 ? -16.396 6.931 7.709 1.00 89.94 226 LYS A CA 1
ATOM 1839 C C . LYS A 1 226 ? -17.286 5.706 7.830 1.00 89.94 226 LYS A C 1
ATOM 1841 O O . LYS A 1 226 ? -17.137 4.942 8.784 1.00 89.94 226 LYS A O 1
ATOM 1846 N N . THR A 1 227 ? -18.178 5.491 6.866 1.00 88.94 227 THR A N 1
ATOM 1847 C CA . THR A 1 227 ? -19.112 4.358 6.877 1.00 88.94 227 THR A CA 1
ATOM 1848 C C . THR A 1 227 ? -18.368 3.020 6.828 1.00 88.94 227 THR A C 1
ATOM 1850 O O . THR A 1 227 ? -18.614 2.148 7.668 1.00 88.94 227 THR A O 1
ATOM 1853 N N . ASN A 1 228 ? -17.400 2.869 5.920 1.00 91.25 228 ASN A N 1
ATOM 1854 C CA . ASN A 1 228 ? -16.604 1.647 5.786 1.00 91.25 228 ASN A CA 1
ATOM 1855 C C . ASN A 1 228 ? -15.749 1.378 7.027 1.00 91.25 228 ASN A C 1
ATOM 1857 O O . ASN A 1 228 ? -15.820 0.285 7.596 1.00 91.25 228 ASN A O 1
ATOM 1861 N N . CYS A 1 229 ? -14.995 2.377 7.490 1.00 89.69 229 CYS A N 1
ATOM 1862 C CA . CYS A 1 229 ? -14.143 2.249 8.671 1.00 89.69 229 CYS A CA 1
ATOM 1863 C C . CYS A 1 229 ? -14.958 1.975 9.944 1.00 89.69 229 CYS A C 1
ATOM 1865 O O . CYS A 1 229 ? -14.572 1.125 10.749 1.00 89.69 229 CYS A O 1
ATOM 1867 N N . THR A 1 230 ? -16.108 2.632 10.123 1.00 88.44 230 THR A N 1
ATOM 1868 C CA . THR A 1 230 ? -16.991 2.411 11.283 1.00 88.44 230 THR A CA 1
ATOM 1869 C C . THR A 1 230 ? -17.564 1.000 11.294 1.00 88.44 230 THR A C 1
ATOM 1871 O O . THR A 1 230 ? -17.578 0.350 12.346 1.00 88.44 230 THR A O 1
ATOM 1874 N N . ARG A 1 231 ? -18.019 0.514 10.133 1.00 89.75 231 ARG A N 1
ATOM 1875 C CA . ARG A 1 231 ? -18.557 -0.839 9.976 1.00 89.75 231 ARG A CA 1
ATOM 1876 C C . ARG A 1 231 ? -17.500 -1.883 10.312 1.00 89.75 231 ARG A C 1
ATOM 1878 O O . ARG A 1 231 ? -17.740 -2.726 11.172 1.00 89.75 231 ARG A O 1
ATOM 1885 N N . GLU A 1 232 ? -16.316 -1.787 9.713 1.00 90.19 232 GLU A N 1
ATOM 1886 C CA . GLU A 1 232 ? -15.276 -2.799 9.913 1.00 90.19 232 GLU A CA 1
ATOM 1887 C C . GLU A 1 232 ? -14.682 -2.764 11.325 1.00 90.19 232 GLU A C 1
ATOM 1889 O O . GLU A 1 232 ? -14.487 -3.810 11.946 1.00 90.19 232 GLU A O 1
ATOM 1894 N N . THR A 1 233 ? -14.506 -1.570 11.900 1.00 86.62 233 THR A N 1
ATOM 1895 C CA . THR A 1 233 ? -14.093 -1.434 13.306 1.00 86.62 233 THR A CA 1
ATOM 1896 C C . THR A 1 233 ? -15.117 -2.078 14.241 1.00 86.62 233 THR A C 1
ATOM 1898 O O . THR A 1 233 ? -14.732 -2.778 15.176 1.00 86.62 233 THR A O 1
ATOM 1901 N N . SER A 1 234 ? -16.416 -1.902 13.974 1.00 83.62 234 SER A N 1
ATOM 1902 C CA . SER A 1 234 ? -17.483 -2.516 14.777 1.00 83.62 234 SER A CA 1
ATOM 1903 C C . SER A 1 234 ? -17.501 -4.045 14.625 1.00 83.62 234 SER A C 1
ATOM 1905 O O . SER A 1 234 ? -17.587 -4.748 15.630 1.00 83.62 234 SER A O 1
ATOM 1907 N N . ASN A 1 235 ? -17.308 -4.568 13.408 1.00 85.88 235 ASN A N 1
ATOM 1908 C CA . ASN A 1 235 ? -17.205 -6.011 13.148 1.00 85.88 235 ASN A CA 1
ATOM 1909 C C . ASN A 1 235 ? -16.045 -6.654 13.926 1.00 85.88 235 ASN A C 1
ATOM 1911 O O . ASN A 1 235 ? -16.199 -7.699 14.561 1.00 85.88 235 ASN A O 1
ATOM 1915 N N . VAL A 1 236 ? -14.860 -6.038 13.885 1.00 85.19 236 VAL A N 1
ATOM 1916 C CA . VAL A 1 236 ? -13.672 -6.532 14.599 1.00 85.19 236 VAL A CA 1
ATOM 1917 C C . VAL A 1 236 ? -13.850 -6.392 16.109 1.00 85.19 236 VAL A C 1
ATOM 1919 O O . VAL A 1 236 ? -13.481 -7.291 16.864 1.00 85.19 236 VAL A O 1
ATOM 1922 N N . GLN A 1 237 ? -14.484 -5.311 16.562 1.00 81.62 237 GLN A N 1
ATOM 1923 C CA . GLN A 1 237 ? -14.841 -5.131 17.964 1.00 81.62 237 GLN A CA 1
ATOM 1924 C C . GLN A 1 237 ? -15.753 -6.257 18.463 1.00 81.62 237 GLN A C 1
ATOM 1926 O O . GLN A 1 237 ? -15.490 -6.794 19.535 1.00 81.62 237 GLN A O 1
ATOM 1931 N N . GLU A 1 238 ? -16.782 -6.651 17.711 1.00 80.00 238 GLU A N 1
ATOM 1932 C CA . GLU A 1 238 ? -17.656 -7.777 18.071 1.00 80.00 238 GLU A CA 1
ATOM 1933 C C . GLU A 1 238 ? -16.900 -9.102 18.159 1.00 80.00 238 GLU A C 1
ATOM 1935 O O . GLU A 1 238 ? -17.028 -9.813 19.156 1.00 80.00 238 GLU A O 1
ATOM 1940 N N . LYS A 1 239 ? -16.028 -9.392 17.186 1.00 79.69 239 LYS A N 1
ATOM 1941 C CA . LYS A 1 239 ? -15.174 -10.592 17.210 1.00 79.69 239 LYS A CA 1
ATOM 1942 C C . LYS A 1 239 ? -14.264 -10.631 18.444 1.00 79.69 239 LYS A C 1
ATOM 1944 O O . LYS A 1 239 ? -14.049 -11.695 19.019 1.00 79.69 239 LYS A O 1
ATOM 1949 N N . LEU A 1 240 ? -13.781 -9.473 18.895 1.00 74.38 240 LEU A N 1
ATOM 1950 C CA . LEU A 1 240 ? -12.871 -9.349 20.037 1.00 74.38 240 LEU A CA 1
ATOM 1951 C C . LEU A 1 240 ? -13.571 -9.193 21.393 1.00 74.38 240 LEU A C 1
ATOM 1953 O O . LEU A 1 240 ? -12.920 -9.363 22.427 1.00 74.38 240 LEU A O 1
ATOM 1957 N N . LYS A 1 241 ? -14.879 -8.903 21.429 1.00 67.19 241 LYS A N 1
ATOM 1958 C CA . LYS A 1 241 ? -15.662 -8.860 22.680 1.00 67.19 241 LYS A CA 1
ATOM 1959 C C . LYS A 1 241 ? -15.669 -10.214 23.394 1.00 67.19 241 LYS A C 1
ATOM 1961 O O . LYS A 1 241 ? -15.698 -10.247 24.616 1.00 67.19 241 LYS A O 1
ATOM 1966 N N . HIS A 1 242 ? -15.565 -11.318 22.656 1.00 61.25 242 HIS A N 1
ATOM 1967 C CA . HIS A 1 242 ? -15.589 -12.676 23.212 1.00 61.25 242 HIS A CA 1
ATOM 1968 C C . HIS A 1 242 ? -14.207 -13.226 23.604 1.00 61.25 242 HIS A C 1
ATOM 1970 O O . HIS A 1 242 ? -14.092 -14.354 24.073 1.00 61.25 242 HIS A O 1
ATOM 1976 N N . HIS A 1 243 ? -13.149 -12.426 23.462 1.00 58.12 243 HIS A N 1
ATOM 1977 C CA . HIS A 1 243 ? -11.765 -12.867 23.632 1.00 58.12 243 HIS A CA 1
ATOM 1978 C C . HIS A 1 243 ? -11.306 -13.043 25.104 1.00 58.12 243 HIS A C 1
ATOM 1980 O O . HIS A 1 243 ? -10.181 -13.471 25.368 1.00 58.12 243 HIS A O 1
ATOM 1986 N N . ARG A 1 244 ? -12.135 -12.753 26.120 1.00 54.75 244 ARG A N 1
ATOM 1987 C CA . ARG A 1 244 ? -11.783 -13.051 27.525 1.00 54.75 244 ARG A CA 1
ATOM 1988 C C . ARG A 1 244 ? -12.594 -14.199 28.116 1.00 54.75 244 ARG A C 1
ATOM 1990 O O . ARG A 1 244 ? -13.706 -14.017 28.583 1.00 54.75 244 ARG A O 1
ATOM 1997 N N . GLY A 1 245 ? -11.920 -15.348 28.226 1.00 50.38 245 GLY A N 1
ATOM 1998 C CA . GLY A 1 245 ? -12.391 -16.556 28.910 1.00 50.38 245 GLY A CA 1
ATOM 1999 C C . GLY A 1 245 ? -11.987 -16.734 30.384 1.00 50.38 245 GLY A C 1
ATOM 2000 O O . GLY A 1 245 ? -12.432 -17.703 30.975 1.00 50.38 245 GLY A O 1
ATOM 2001 N N . TYR A 1 246 ? -11.192 -15.859 31.028 1.00 47.16 246 TYR A N 1
ATOM 2002 C CA . TYR A 1 246 ? -10.832 -16.080 32.453 1.00 47.16 246 TYR A CA 1
ATOM 2003 C C . TYR A 1 246 ? -10.720 -14.842 33.352 1.00 47.16 246 TYR A C 1
ATOM 2005 O O . TYR A 1 246 ? -11.032 -14.960 34.526 1.00 47.16 246 TYR A O 1
ATOM 2013 N N . LYS A 1 247 ? -10.316 -13.650 32.876 1.00 52.09 247 LYS A N 1
ATOM 2014 C CA . LYS A 1 247 ? -10.181 -12.461 33.759 1.00 52.09 247 LYS A CA 1
ATOM 2015 C C . LYS A 1 247 ? -11.513 -11.801 34.112 1.00 52.09 247 LYS A C 1
ATOM 2017 O O . LYS A 1 247 ? -11.679 -11.368 35.243 1.00 52.09 247 LYS A O 1
ATOM 2022 N N . GLU A 1 248 ? -12.441 -11.727 33.163 1.00 52.78 248 GLU A N 1
ATOM 2023 C CA . GLU A 1 248 ? -13.821 -11.302 33.435 1.00 52.78 248 GLU A CA 1
ATOM 2024 C C . GLU A 1 248 ? -14.570 -12.369 34.214 1.00 52.78 248 GLU A C 1
ATOM 2026 O O . GLU A 1 248 ? -15.283 -12.026 35.142 1.00 52.78 248 GLU A O 1
ATOM 2031 N N . PHE A 1 249 ? -14.329 -13.651 33.920 1.00 53.28 249 PHE A N 1
ATOM 2032 C CA . PHE A 1 249 ? -14.799 -14.737 34.772 1.00 53.28 249 PHE A CA 1
ATOM 2033 C C . PHE A 1 249 ? -14.266 -14.583 36.199 1.00 53.28 249 PHE A C 1
ATOM 2035 O O . PHE A 1 249 ? -15.064 -14.615 37.113 1.00 53.28 249 PHE A O 1
ATOM 2042 N N . LEU A 1 250 ? -12.969 -14.323 36.413 1.00 56.41 250 LEU A N 1
ATOM 2043 C CA . LEU A 1 250 ? -12.400 -14.127 37.753 1.00 56.41 250 LEU A CA 1
ATOM 2044 C C . LEU A 1 250 ? -12.919 -12.861 38.435 1.00 56.41 250 LEU A C 1
ATOM 2046 O O . LEU A 1 250 ? -13.203 -12.899 39.621 1.00 56.41 250 LEU A O 1
ATOM 2050 N N . ALA A 1 251 ? -13.038 -11.744 37.715 1.00 57.78 251 ALA A N 1
ATOM 2051 C CA . ALA A 1 251 ? -13.567 -10.503 38.271 1.00 57.78 251 ALA A CA 1
ATOM 2052 C C . ALA A 1 251 ? -15.049 -10.657 38.625 1.00 57.78 251 ALA A C 1
ATOM 2054 O O . ALA A 1 251 ? -15.437 -10.329 39.739 1.00 57.78 251 ALA A O 1
ATOM 2055 N N . ASN A 1 252 ? -15.855 -11.237 37.734 1.00 56.38 252 ASN A N 1
ATOM 2056 C CA . ASN A 1 252 ? -17.256 -11.544 38.000 1.00 56.38 252 ASN A CA 1
ATOM 2057 C C . ASN A 1 252 ? -17.398 -12.632 39.070 1.00 56.38 252 ASN A C 1
ATOM 2059 O O . ASN A 1 252 ? -18.311 -12.540 39.874 1.00 56.38 252 ASN A O 1
ATOM 2063 N N . PHE A 1 253 ? -16.491 -13.605 39.164 1.00 59.56 253 PHE A N 1
ATOM 2064 C CA . PHE A 1 253 ? -16.463 -14.628 40.215 1.00 59.56 253 PHE A CA 1
ATOM 2065 C C . PHE A 1 253 ? -16.090 -14.030 41.573 1.00 59.56 253 PHE A C 1
ATOM 2067 O O . PHE A 1 253 ? -16.750 -14.319 42.562 1.00 59.56 253 PHE A O 1
ATOM 2074 N N . MET A 1 254 ? -15.103 -13.134 41.628 1.00 62.50 254 MET A N 1
ATOM 2075 C CA . MET A 1 254 ? -14.725 -12.400 42.840 1.00 62.50 254 MET A CA 1
ATOM 2076 C C . MET A 1 254 ? -15.816 -11.415 43.262 1.00 62.50 254 MET A C 1
ATOM 2078 O O . MET A 1 254 ? -16.139 -11.343 44.440 1.00 62.50 254 MET A O 1
ATOM 2082 N N . ILE A 1 255 ? -16.437 -10.700 42.320 1.00 62.31 255 ILE A N 1
ATOM 2083 C CA . ILE A 1 255 ? -17.601 -9.847 42.591 1.00 62.31 255 ILE A CA 1
ATOM 2084 C C . ILE A 1 255 ? -18.772 -10.705 43.056 1.00 62.31 255 ILE A C 1
ATOM 2086 O O . ILE A 1 255 ? -19.443 -10.319 44.002 1.00 62.31 255 ILE A O 1
ATOM 2090 N N . THR A 1 256 ? -18.999 -11.877 42.462 1.00 60.97 256 THR A N 1
ATOM 2091 C CA . THR A 1 256 ? -20.020 -12.839 42.905 1.00 60.97 256 THR A CA 1
ATOM 2092 C C . THR A 1 256 ? -19.713 -13.340 44.315 1.00 60.97 256 THR A C 1
ATOM 2094 O O . THR A 1 256 ? -20.605 -13.355 45.145 1.00 60.97 256 THR A O 1
ATOM 2097 N N . LEU A 1 257 ? -18.460 -13.654 44.650 1.00 61.53 257 LEU A N 1
ATOM 2098 C CA . LEU A 1 257 ? -18.039 -14.041 46.003 1.00 61.53 257 LEU A CA 1
ATOM 2099 C C . LEU A 1 257 ? -18.214 -12.912 47.024 1.00 61.53 257 LEU A C 1
ATOM 2101 O O . LEU A 1 257 ? -18.721 -13.147 48.120 1.00 61.53 257 LEU A O 1
ATOM 2105 N N . VAL A 1 258 ? -17.840 -11.681 46.672 1.00 63.19 258 VAL A N 1
ATOM 2106 C CA . VAL A 1 258 ? -17.999 -10.498 47.531 1.00 63.19 258 VAL A CA 1
ATOM 2107 C C . VAL A 1 258 ? -19.478 -10.150 47.690 1.00 63.19 258 VAL A C 1
ATOM 2109 O O . VAL A 1 258 ? -19.934 -9.897 48.800 1.00 63.19 258 VAL A O 1
ATOM 2112 N N . SER A 1 259 ? -20.259 -10.202 46.612 1.00 62.84 259 SER A N 1
ATOM 2113 C CA . SER A 1 259 ? -21.704 -9.981 46.663 1.00 62.84 259 SER A CA 1
ATOM 2114 C C . SER A 1 259 ? -22.438 -11.122 47.359 1.00 62.84 259 SER A C 1
ATOM 2116 O O . SER A 1 259 ? -23.382 -10.819 48.063 1.00 62.84 259 SER A O 1
ATOM 2118 N N . LEU A 1 260 ? -21.991 -12.381 47.307 1.00 58.78 260 LEU A N 1
ATOM 2119 C CA . LEU A 1 260 ? -22.515 -13.451 48.171 1.00 58.78 260 LEU A CA 1
ATOM 2120 C C . LEU A 1 260 ? -22.185 -13.191 49.646 1.00 58.78 260 LEU A C 1
ATOM 2122 O O . LEU A 1 260 ? -23.042 -13.377 50.505 1.00 58.78 260 LEU A O 1
ATOM 2126 N N . SER A 1 261 ? -20.973 -12.717 49.944 1.00 58.34 261 SER A N 1
ATOM 2127 C CA . SER A 1 261 ? -20.552 -12.366 51.309 1.00 58.34 261 SER A CA 1
ATOM 2128 C C . SER A 1 261 ? -21.367 -11.203 51.891 1.00 58.34 261 SER A C 1
ATOM 2130 O O . SER A 1 261 ? -21.725 -11.231 53.064 1.00 58.34 261 SER A O 1
ATOM 2132 N N . ILE A 1 262 ? -21.690 -10.197 51.070 1.00 56.44 262 ILE A N 1
ATOM 2133 C CA . ILE A 1 262 ? -22.442 -8.996 51.475 1.00 56.44 262 ILE A CA 1
ATOM 2134 C C . ILE A 1 262 ? -23.966 -9.224 51.402 1.00 56.44 262 ILE A C 1
ATOM 2136 O O . ILE A 1 262 ? -24.703 -8.764 52.271 1.00 56.44 262 ILE A O 1
ATOM 2140 N N . ALA A 1 263 ? -24.468 -9.961 50.405 1.00 51.44 263 ALA A N 1
ATOM 2141 C CA . ALA A 1 263 ? -25.899 -10.235 50.219 1.00 51.44 263 ALA A CA 1
ATOM 2142 C C . ALA A 1 263 ? -26.449 -11.289 51.191 1.00 51.44 263 ALA A C 1
ATOM 2144 O O . ALA A 1 263 ? -27.664 -11.314 51.416 1.00 51.44 263 ALA A O 1
ATOM 2145 N N . ASN A 1 264 ? -25.579 -12.089 51.821 1.00 48.41 264 ASN A N 1
ATOM 2146 C CA . ASN A 1 264 ? -25.955 -13.013 52.896 1.00 48.41 264 ASN A CA 1
ATOM 2147 C C . ASN A 1 264 ? -26.484 -12.320 54.165 1.00 48.41 264 ASN A C 1
ATOM 2149 O O . ASN A 1 264 ? -27.025 -13.004 55.027 1.00 48.41 264 ASN A O 1
ATOM 2153 N N . LEU A 1 265 ? -26.393 -10.990 54.281 1.00 49.03 265 LEU A N 1
ATOM 2154 C CA . LEU A 1 265 ? -26.958 -10.250 55.415 1.00 49.03 265 LEU A CA 1
ATOM 2155 C C . LEU A 1 265 ? -28.300 -9.556 55.128 1.00 49.03 265 LEU A C 1
ATOM 2157 O O . LEU A 1 265 ? -28.858 -8.964 56.047 1.00 49.03 265 LEU A O 1
ATOM 2161 N N . GLY A 1 266 ? -28.879 -9.647 53.920 1.00 51.53 266 GLY A N 1
ATOM 2162 C CA . GLY A 1 266 ? -30.196 -9.019 53.728 1.00 51.53 266 GLY A CA 1
ATOM 2163 C C . GLY A 1 266 ? -30.981 -9.207 52.432 1.00 51.53 266 GLY A C 1
ATOM 2164 O O . GLY A 1 266 ? -32.089 -8.690 52.381 1.00 51.53 266 GLY A O 1
ATOM 2165 N N . ASN A 1 267 ? -30.497 -9.902 51.391 1.00 47.28 267 ASN A N 1
ATOM 2166 C CA . ASN A 1 267 ? -31.141 -9.779 50.065 1.00 47.28 267 ASN A CA 1
ATOM 2167 C C . ASN A 1 267 ? -31.526 -11.064 49.321 1.00 47.28 267 ASN A C 1
ATOM 2169 O O . ASN A 1 267 ? -31.917 -10.984 48.158 1.00 47.28 267 ASN A O 1
ATOM 2173 N N . LEU A 1 268 ? -31.555 -12.226 49.976 1.00 45.91 268 LEU A N 1
ATOM 2174 C CA . LEU A 1 268 ? -32.043 -13.463 49.341 1.00 45.91 268 LEU A CA 1
ATOM 2175 C C . LEU A 1 268 ? -33.534 -13.428 48.928 1.00 45.91 268 LEU A C 1
ATOM 2177 O O . LEU A 1 268 ? -33.941 -14.239 48.103 1.00 45.91 268 LEU A O 1
ATOM 2181 N N . PHE A 1 269 ? -34.333 -12.472 49.422 1.00 47.56 269 PHE A N 1
ATOM 2182 C CA . PHE A 1 269 ? -35.741 -12.295 49.025 1.00 47.56 269 PHE A CA 1
ATOM 2183 C C . PHE A 1 269 ? -35.990 -11.184 47.984 1.00 47.56 269 PHE A C 1
ATOM 2185 O O . PHE A 1 269 ? -37.077 -11.135 47.414 1.00 47.56 269 PHE A O 1
ATOM 2192 N N . ALA A 1 270 ? -35.018 -10.307 47.703 1.00 47.19 270 ALA A N 1
ATOM 2193 C CA . ALA A 1 270 ? -35.225 -9.139 46.832 1.00 47.19 270 ALA A CA 1
ATOM 2194 C C . ALA A 1 270 ? -34.677 -9.322 45.407 1.00 47.19 270 ALA A C 1
ATOM 2196 O O . ALA A 1 270 ? -35.169 -8.710 44.457 1.00 47.19 270 ALA A O 1
ATOM 2197 N N . THR A 1 271 ? -33.663 -10.167 45.223 1.00 45.69 271 THR A N 1
ATOM 2198 C CA . THR A 1 271 ? -33.036 -10.396 43.920 1.00 45.69 271 THR A CA 1
ATOM 2199 C C . THR A 1 271 ? -33.607 -11.665 43.288 1.00 45.69 271 THR A C 1
ATOM 2201 O O . THR A 1 271 ? -33.080 -12.758 43.454 1.00 45.69 271 THR A O 1
ATOM 2204 N N . GLN A 1 272 ? -34.708 -11.530 42.541 1.00 43.03 272 GLN A N 1
ATOM 2205 C CA . GLN A 1 272 ? -35.323 -12.590 41.720 1.00 43.03 272 GLN A CA 1
ATOM 2206 C C . GLN A 1 272 ? -34.363 -13.128 40.631 1.00 43.03 272 GLN A C 1
ATOM 2208 O O . GLN A 1 272 ? -34.522 -12.841 39.447 1.00 43.03 272 GLN A O 1
ATOM 2213 N N . GLY A 1 273 ? -33.323 -13.871 41.012 1.00 38.97 273 GLY A N 1
ATOM 2214 C CA . GLY A 1 273 ? -32.472 -14.640 40.100 1.00 38.97 273 GLY A CA 1
ATOM 2215 C C . GLY A 1 273 ? -31.673 -13.845 39.057 1.00 38.97 273 GLY A C 1
ATOM 2216 O O . GLY A 1 273 ? -31.157 -14.445 38.118 1.00 38.97 273 GLY A O 1
ATOM 2217 N N . ARG A 1 274 ? -31.537 -12.517 39.173 1.00 39.81 274 ARG A N 1
ATOM 2218 C CA . ARG A 1 274 ? -30.719 -11.732 38.231 1.00 39.81 274 ARG A CA 1
ATOM 2219 C C . ARG A 1 274 ? -29.245 -11.810 38.625 1.00 39.81 274 ARG A C 1
ATOM 2221 O O . ARG A 1 274 ? -28.811 -11.145 39.560 1.00 39.81 274 ARG A O 1
ATOM 2228 N N . CYS A 1 275 ? -28.479 -12.634 37.915 1.00 44.38 275 CYS A N 1
ATOM 2229 C CA . CYS A 1 275 ? -27.029 -12.718 38.068 1.00 44.38 275 CYS A CA 1
ATOM 2230 C C . CYS A 1 275 ? -26.359 -11.377 37.713 1.00 44.38 275 CYS A C 1
ATOM 2232 O O . CYS A 1 275 ? -26.602 -10.816 36.643 1.00 44.38 275 CYS A O 1
ATOM 2234 N N . PHE A 1 276 ? -25.486 -10.883 38.594 1.00 49.00 276 PHE A N 1
ATOM 2235 C CA . PHE A 1 276 ? -24.677 -9.680 38.388 1.00 49.00 276 PHE A CA 1
ATOM 2236 C C . PHE A 1 276 ? -23.499 -9.975 37.445 1.00 49.00 276 PHE A C 1
ATOM 2238 O O . PHE A 1 276 ? -22.366 -10.153 37.884 1.00 49.00 276 PHE A O 1
ATOM 2245 N N . PHE A 1 277 ? -23.750 -10.051 36.139 1.00 49.75 277 PHE A N 1
ATOM 2246 C CA . PHE A 1 277 ? -22.672 -10.078 35.148 1.00 49.75 277 PHE A CA 1
ATOM 2247 C C . PHE A 1 277 ? -22.385 -8.655 34.670 1.00 49.75 277 PHE A C 1
ATOM 2249 O O . PHE A 1 277 ? -23.161 -8.079 33.909 1.00 49.75 277 PHE A O 1
ATOM 2256 N N . PHE A 1 278 ? -21.264 -8.081 35.108 1.00 49.75 278 PHE A N 1
ATOM 2257 C CA . PHE A 1 278 ? -20.780 -6.816 34.566 1.00 49.75 278 PHE A CA 1
ATOM 2258 C C . PHE A 1 278 ? -19.994 -7.093 33.278 1.00 49.75 278 PHE A C 1
ATOM 2260 O O . PHE A 1 278 ? -19.038 -7.874 33.270 1.00 49.75 278 PHE A O 1
ATOM 2267 N N . GLN A 1 279 ? -20.401 -6.456 32.177 1.00 51.00 279 GLN A N 1
ATOM 2268 C CA . GLN A 1 279 ? -19.599 -6.393 30.957 1.00 51.00 279 GLN A CA 1
ATOM 2269 C C . GLN A 1 279 ? -18.555 -5.288 31.131 1.00 51.00 279 GLN A C 1
ATOM 2271 O O . GLN A 1 279 ? -18.885 -4.104 31.127 1.00 51.00 279 GLN A O 1
ATOM 2276 N N . PHE A 1 280 ? -17.290 -5.666 31.298 1.00 53.94 280 PHE A N 1
ATOM 2277 C CA . PHE A 1 280 ? -16.183 -4.713 31.292 1.00 53.94 280 PHE A CA 1
ATOM 2278 C C . PHE A 1 280 ? -15.634 -4.591 29.869 1.00 53.94 280 PHE A C 1
ATOM 2280 O O . PHE A 1 280 ? -15.342 -5.596 29.225 1.00 53.94 280 PHE A O 1
ATOM 2287 N N . ASN A 1 281 ? -15.449 -3.365 29.372 1.00 57.62 281 ASN A N 1
ATOM 2288 C CA . ASN A 1 281 ? -14.756 -3.166 28.100 1.00 57.62 281 ASN A CA 1
ATOM 2289 C C . ASN A 1 281 ? -13.305 -3.654 28.229 1.00 57.62 281 ASN A C 1
ATOM 2291 O O . ASN A 1 281 ? -12.552 -3.198 29.092 1.00 57.62 281 ASN A O 1
ATOM 2295 N N . THR A 1 282 ? -12.897 -4.590 27.370 1.00 63.91 282 THR A N 1
ATOM 2296 C CA . THR A 1 282 ? -11.500 -5.033 27.319 1.00 63.91 282 THR A CA 1
ATOM 2297 C C . THR A 1 282 ? -10.601 -3.912 26.801 1.00 63.91 282 THR A C 1
ATOM 2299 O O . THR A 1 282 ? -11.034 -3.077 26.018 1.00 63.91 282 THR A O 1
ATOM 2302 N N . ASP A 1 283 ? -9.312 -3.925 27.154 1.00 69.19 283 ASP A N 1
ATOM 2303 C CA . ASP A 1 283 ? -8.326 -2.977 26.602 1.00 69.19 283 ASP A CA 1
ATOM 2304 C C . ASP A 1 283 ? -8.304 -2.983 25.055 1.00 69.19 283 ASP A C 1
ATOM 2306 O O . ASP A 1 283 ? -8.107 -1.949 24.429 1.00 69.19 283 ASP A O 1
ATOM 2310 N N . SER A 1 284 ? -8.583 -4.129 24.414 1.00 68.31 284 SER A N 1
ATOM 2311 C CA . SER A 1 284 ? -8.770 -4.191 22.954 1.00 68.31 284 SER A CA 1
ATOM 2312 C C . SER A 1 284 ? -10.004 -3.410 22.501 1.00 68.31 284 SER A C 1
ATOM 2314 O O . SER A 1 284 ? -9.911 -2.618 21.572 1.00 68.31 284 SER A O 1
ATOM 2316 N N . VAL A 1 285 ? -11.139 -3.591 23.178 1.00 74.50 285 VAL A N 1
ATOM 2317 C CA . VAL A 1 285 ? -12.381 -2.861 22.892 1.00 74.50 285 VAL A CA 1
ATOM 2318 C C . VAL A 1 285 ? -12.221 -1.362 23.151 1.00 74.50 285 VAL A C 1
ATOM 2320 O O . VAL A 1 285 ? -12.684 -0.568 22.342 1.00 74.50 285 VAL A O 1
ATOM 2323 N N . THR A 1 286 ? -11.519 -0.954 24.209 1.00 77.44 286 THR A N 1
ATOM 2324 C CA . THR A 1 286 ? -11.223 0.461 24.482 1.00 77.44 286 THR A CA 1
ATOM 2325 C C . THR A 1 286 ? -10.399 1.081 23.359 1.00 77.44 286 THR A C 1
ATOM 2327 O O . THR A 1 286 ? -10.756 2.146 22.866 1.00 77.44 286 THR A O 1
ATOM 2330 N N . LYS A 1 287 ? -9.351 0.394 22.882 1.00 78.44 287 LYS A N 1
ATOM 2331 C CA . LYS A 1 287 ? -8.544 0.882 21.754 1.00 78.44 287 LYS A CA 1
ATOM 2332 C C . LYS A 1 287 ? -9.328 0.939 20.444 1.00 78.44 287 LYS A C 1
ATOM 2334 O O . LYS A 1 287 ? -9.153 1.883 19.682 1.00 78.44 287 LYS A O 1
ATOM 2339 N N . LEU A 1 288 ? -10.232 -0.009 20.205 1.00 80.69 288 LEU A N 1
ATOM 2340 C CA . LEU A 1 288 ? -11.133 0.041 19.050 1.00 80.69 288 LEU A CA 1
ATOM 2341 C C . LEU A 1 288 ? -12.179 1.150 19.167 1.00 80.69 288 LEU A C 1
ATOM 2343 O O . LEU A 1 288 ? -12.505 1.770 18.162 1.00 80.69 288 LEU A O 1
ATOM 2347 N N . ASN A 1 289 ? -12.658 1.452 20.374 1.00 82.00 289 ASN A N 1
ATOM 2348 C CA . ASN A 1 289 ? -13.524 2.603 20.610 1.00 82.00 289 ASN A CA 1
ATOM 2349 C C . ASN A 1 289 ? -12.772 3.916 20.362 1.00 82.00 289 ASN A C 1
ATOM 2351 O O . ASN A 1 289 ? -13.322 4.784 19.703 1.00 82.00 289 ASN A O 1
ATOM 2355 N N . GLU A 1 290 ? -11.515 4.051 20.805 1.00 84.50 290 GLU A N 1
ATOM 2356 C CA . GLU A 1 290 ? -10.686 5.227 20.482 1.00 84.50 290 GLU A CA 1
ATOM 2357 C C . GLU A 1 290 ? -10.528 5.410 18.964 1.00 84.50 290 GLU A C 1
ATOM 2359 O O . GLU A 1 290 ? -10.622 6.527 18.464 1.00 84.50 290 GLU A O 1
ATOM 2364 N N . VAL A 1 291 ? -10.321 4.314 18.228 1.00 83.44 291 VAL A N 1
ATOM 2365 C CA . VAL A 1 291 ? -10.243 4.320 16.759 1.00 83.44 291 VAL A CA 1
ATOM 2366 C C . VAL A 1 291 ? -11.581 4.700 16.132 1.00 83.44 291 VAL A C 1
ATOM 2368 O O . VAL A 1 291 ? -11.622 5.565 15.265 1.00 83.44 291 VAL A O 1
ATOM 2371 N N . LYS A 1 292 ? -12.688 4.113 16.594 1.00 84.31 292 LYS A N 1
ATOM 2372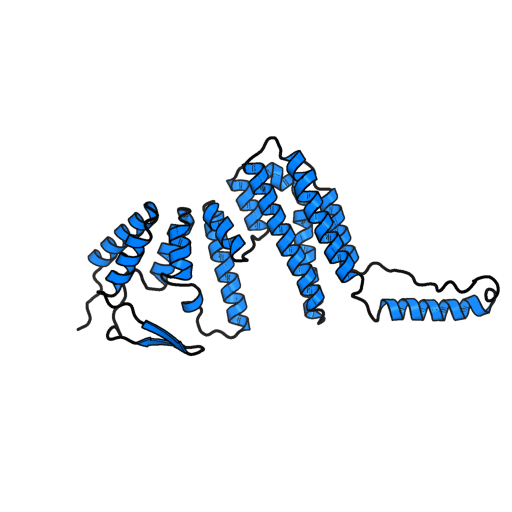 C CA . LYS A 1 292 ? -14.037 4.428 16.109 1.00 84.31 292 LYS A CA 1
ATOM 2373 C C . LYS A 1 292 ? -14.409 5.889 16.363 1.00 84.31 292 LYS A C 1
ATOM 2375 O O . LYS A 1 292 ? -14.931 6.539 15.465 1.00 84.31 292 LYS A O 1
ATOM 2380 N N . THR A 1 293 ? -14.115 6.416 17.549 1.00 85.88 293 THR A N 1
ATOM 2381 C CA . THR A 1 293 ? -14.315 7.834 17.871 1.00 85.88 293 THR A CA 1
ATOM 2382 C C . THR A 1 293 ? -13.475 8.717 16.954 1.00 85.88 293 THR A C 1
ATOM 2384 O O . THR A 1 293 ? -14.010 9.654 16.375 1.00 85.88 293 THR A O 1
ATOM 2387 N N . ALA A 1 294 ? -12.210 8.367 16.714 1.00 84.00 294 ALA A N 1
ATOM 2388 C CA . ALA A 1 294 ? -11.363 9.113 15.790 1.00 84.00 294 ALA A CA 1
ATOM 2389 C C . ALA A 1 294 ? -11.888 9.099 14.341 1.00 84.00 294 ALA A C 1
ATOM 2391 O O . ALA A 1 294 ? -11.785 10.106 13.647 1.00 84.00 294 ALA A O 1
ATOM 2392 N N . VAL A 1 295 ? -12.499 8.000 13.875 1.00 82.19 295 VAL A N 1
ATOM 2393 C CA . VAL A 1 295 ? -13.196 7.973 12.572 1.00 82.19 295 VAL A CA 1
ATOM 2394 C C . VAL A 1 295 ? -14.349 8.981 12.549 1.00 82.19 295 VAL A C 1
ATOM 2396 O O . VAL A 1 295 ? -14.517 9.694 11.564 1.00 82.19 295 VAL A O 1
ATOM 2399 N N . ILE A 1 296 ? -15.126 9.073 13.630 1.00 82.94 296 ILE A N 1
ATOM 2400 C CA . ILE A 1 296 ? -16.253 10.014 13.740 1.00 82.94 296 ILE A CA 1
ATOM 2401 C C . ILE A 1 296 ? -15.759 11.471 13.754 1.00 82.94 296 ILE A C 1
ATOM 2403 O O . ILE A 1 296 ? -16.366 12.317 13.101 1.00 82.94 296 ILE A O 1
ATOM 2407 N N . GLU A 1 297 ? -14.646 11.741 14.441 1.00 87.81 297 GLU A N 1
ATOM 2408 C CA . GLU A 1 297 ? -14.009 13.063 14.559 1.00 87.81 297 GLU A CA 1
ATOM 2409 C C . GLU A 1 297 ? -13.363 13.565 13.257 1.00 87.81 297 GLU A C 1
ATOM 2411 O O . GLU A 1 297 ? -13.075 14.758 13.138 1.00 87.81 297 GLU A O 1
ATOM 2416 N N . CYS A 1 298 ? -13.140 12.687 12.269 1.00 81.62 298 CYS A N 1
ATOM 2417 C CA . CYS A 1 298 ? -12.652 13.107 10.955 1.00 81.62 298 CYS A CA 1
ATOM 2418 C C . CYS A 1 298 ? -13.611 14.143 10.358 1.00 81.62 298 CYS A C 1
ATOM 2420 O O . CYS A 1 298 ? -14.825 13.960 10.376 1.00 81.62 298 CYS A O 1
ATOM 2422 N N . SER A 1 299 ? -13.097 15.248 9.846 1.00 79.25 299 SER A N 1
ATOM 2423 C CA . SER A 1 299 ? -13.927 16.355 9.363 1.00 79.25 299 SER A CA 1
ATOM 2424 C C . SER A 1 299 ? -13.136 17.216 8.394 1.00 79.25 299 SER A C 1
ATOM 2426 O O . SER A 1 299 ? -11.918 17.316 8.519 1.00 79.25 299 SER A O 1
ATOM 2428 N N . PHE A 1 300 ? -13.833 17.771 7.403 1.00 70.44 300 PHE A N 1
ATOM 2429 C CA . PHE A 1 300 ? -13.253 18.623 6.367 1.00 70.44 300 PHE A CA 1
ATOM 2430 C C . PHE A 1 300 ? -13.391 20.102 6.726 1.00 70.44 300 PHE A C 1
ATOM 2432 O O . PHE A 1 300 ? -14.466 20.465 7.259 1.00 70.44 300 PHE A O 1
#

Foldseek 3Di:
DADPDDPVVLVVLLVQLLVCLVVLPQPSNQVSQCVLQVNDDFDFDDDDQDTDGDDPCVRHDRRCQDPVSLVVSLLSSLLSLSQSNNVCSCPPRHHPVVPQHPDPPVVSVVVVLVVLVVSLCSNLVNVSPNSNVVSVVVVRFDDLVSLCSNCVVLVNNVLVVLLVLLSVLLVVLVVVLVVCVVVVNPVLSVLSVVLSRVLRVLSVVLSVVCSVPVVCSQVSLPVPNLVSNLVSLVVSLVVCLPVDDPPLVVVLVVVVVVCCVVCVVPPPPPDPPDRPRDRDQDPSNVSSVSSNVSSVSRGD

Sequence (300 aa):
MFSPYDQTVYSSLKMQALEAIDQDNVEQLQELLKLSYLGDQPQYERKGFIIQSYGQTQGLIPYLNNYKDKKFLRDEAIQKDRLAVVDFLFNDGMGLWNELKPVSVTQRRRASESYRNEFLNIAVKYNSREVINYLLAKGFSLTLEQLQEYALKNHAEKAFGAISPIVNKIPLLTLKAKNLAGRGFELESKQIGELELFIRKEIKNYLDSCIAEPEKTSDLLEKNFKTNCTRETSNVQEKLKHHRGYKEFLANFMITLVSLSIANLGNLFATQGRCFFFQFNTDSVTKLNEVKTAVIECSF

Secondary structure (DSSP, 8-state):
-PPPP-HHHHHHHHHHHHHHHHTT-HHHHHHHHHHTTTT---EEEEETTEEEEESTTTT---TT-SHHHHHHHHHHHHHTT-HHHHHHIIIIIS-HHHHS-S--HHHHHHHHHHHHHHHHHHHHHHT-HHHHHHHHHTT----HHHHHHHHHHTT-HHHHHHTHHHHTTHHHHHHHHHHHHTTT-HHHHHHHHHHHHHHHHHHHHHHHHHHH-GGGHHHHIIIIIIHHHHHHHHHHHHHHHT--SSHHHHHHHHHHHHHHHHHTTT-TTT--S------PPPHHHHHHHHHHHHHHH---

Organism: NCBI:txid28083

pLDDT: mean 75.47, std 18.25, range [35.66, 95.38]

Radius of gyration: 27.59 Å; Cα contacts (8 Å, |Δi|>4): 291; chains: 1; bounding box: 72×47×82 Å